Protein AF-A0AAV4VMF2-F1 (afdb_monomer)

Secondary structure (DSSP, 8-state):
-GGGSTTHHHHHHHHHTT--S---GGGGTGGGSS-HHHHHHHHHHHHHHHHHHHHHHHHHHHHHHHHHHTTSS-HHHHHHHHHHHHHHHHHHHHHHHHHHHHHHHHHHHHHHHHHTT-PPPTHHHHHHHHHHHHHHHHHHHHHHHHHHHHHS-HHHHHHHGGGGGG-S--HHHHHHHHHHHHHHHIIIIIHHHHHHHHHHHHHHHHHHHHHHHHHHHHHGGGS---HHHHHHHHHHHHHHHHHHHHHHHHHHHHHHHHHHHH-SS---SHHHHHHHHHTS-PSPP-EETTTEE--HHHHHHHHHHHHHHHHHHHHHTT-

Radius of gyration: 23.73 Å; Cα contacts (8 Å, |Δi|>4): 161; chains: 1; bounding box: 60×58×72 Å

Mean predicted aligned error: 11.54 Å

Nearest PDB structures (foldseek):
  6sxf-assembly1_A  TM=1.907E-01  e=1.529E+00  Magnetococcus marinus MC-1
  2z0o-assembly1_A-2  TM=1.957E-01  e=2.034E+00  Homo sapiens
  8c5v-assembly1_I  TM=1.869E-01  e=7.712E+00  Escherichia coli
  6h6e-assembly1_E  TM=1.868E-01  e=5.270E+00  Photorhabdus luminescens

Organism: NCBI:txid1538125

Sequence (319 aa):
MFAKSCYGPLWCFIKILGIDIFETRYEDEERSSNSVVKRFTNKMMRIFFPFMMHLIIIYGIISWSILYAKRVTTIEVLISVAVSNLFSLAIWHDVRRKRNLIKNAVLKCNNLALSLRVTGNNITKIINVCLILSSTIPFGLTVFGALAIKESSREYQMFYSFFSILENGGYAFVLIEGFIILMTYSALLILPALMTILCGTVYYKVSDLFKSICDYLENLNGISYKYSEIFKLLETYNLLYKISFQIRRFRSILQIIHNGLLRNEDSTFKTLQLIRTMMNMEFPRMTAGGVLDLEPVLILSVFGSVLTYGLLVINITQH

Foldseek 3Di:
DCCPPLCVVLQVLCLLLLQNLPPDCVVVVVVVPDDPVVVVNSVCSNPVNLVLLVVLLVLLLVLVVVCVVVVVDDPVVSVVLNVLSVVLSVLSVVCSVCSPVLSVLVVLLVVLCVVLVPDDDPVSVVLVVLLVCLLVVLLVVLVVVLVVLVVFDPSSVVSLCVLCVVVPVDPVSSVVSSVSSSSSCCSRRNRVSSVVSSLVVSVVSLVSSVVSLVVVVVVVVPDDDDPVVVVVSVVSVVVSVVSVVVSVVVLVVVLVVVVVVVDDDDDDDVVVVVVVVVVPDDDDQADRSPPGGPDPVVVVVVVVVVVVVVVVVVVVRVD

Solvent-accessible surface area (backbone atoms only — not comparable to full-atom values): 18088 Å² total; per-residue (Å²): 121,72,80,75,40,83,55,46,67,62,54,51,54,41,37,61,66,34,41,68,52,77,81,47,76,69,52,62,72,65,42,81,78,54,58,70,62,62,58,50,50,54,56,46,30,47,53,48,43,60,52,51,51,53,51,47,44,55,48,48,51,54,41,43,50,53,36,38,75,69,65,77,46,56,72,67,58,44,50,52,54,49,51,48,44,52,48,36,52,50,51,53,52,51,50,58,73,41,26,68,58,52,36,51,51,54,52,49,53,50,54,49,36,61,76,68,64,64,72,88,62,76,60,49,57,54,53,50,51,52,51,49,51,50,51,50,50,41,52,50,50,26,55,51,47,58,52,50,46,72,74,42,54,73,72,60,38,53,56,63,36,83,56,46,84,57,63,74,84,40,74,65,48,59,50,52,51,43,49,52,46,36,51,48,35,37,46,62,48,36,48,56,46,52,51,49,51,51,52,50,51,55,49,50,53,54,52,54,50,52,48,53,51,50,58,49,52,62,65,55,75,77,62,95,77,62,69,72,58,57,53,54,49,53,54,51,49,54,52,50,49,54,51,51,52,54,51,48,53,50,51,51,50,56,43,49,56,51,49,61,74,70,48,84,82,87,84,91,67,64,72,68,55,51,63,62,50,71,78,68,72,71,88,78,80,61,48,54,86,79,81,43,65,69,44,78,65,47,61,52,47,52,53,44,48,56,48,51,50,52,51,50,54,52,59,62,74,76,112

Structure (mmCIF, N/CA/C/O backbone):
data_AF-A0AAV4VMF2-F1
#
_entry.id   AF-A0AAV4VMF2-F1
#
loop_
_atom_site.group_PDB
_atom_site.id
_atom_site.type_symbol
_atom_site.label_atom_id
_atom_site.label_alt_id
_atom_site.label_comp_id
_atom_site.label_asym_id
_atom_site.label_entity_id
_atom_site.label_seq_id
_atom_site.pdbx_PDB_ins_code
_atom_site.Cartn_x
_atom_site.Cartn_y
_atom_site.Cartn_z
_atom_site.occupancy
_atom_site.B_iso_or_equiv
_atom_site.auth_seq_id
_atom_site.auth_comp_id
_atom_site.auth_asym_id
_atom_site.auth_atom_id
_atom_site.pdbx_PDB_model_num
ATOM 1 N N . MET A 1 1 ? -17.479 15.594 8.358 1.00 48.22 1 MET A N 1
ATOM 2 C CA . MET A 1 1 ? -16.882 15.272 9.684 1.00 48.22 1 MET A CA 1
ATOM 3 C C . MET A 1 1 ? -15.731 14.248 9.634 1.00 48.22 1 MET A C 1
ATOM 5 O O . MET A 1 1 ? -14.790 14.397 10.400 1.00 48.22 1 MET A O 1
ATOM 9 N N . PHE A 1 2 ? -15.718 13.272 8.711 1.00 50.31 2 PHE A N 1
ATOM 10 C CA . PHE A 1 2 ? -14.586 12.334 8.544 1.00 50.31 2 PHE A CA 1
ATOM 11 C C . PHE A 1 2 ? -13.281 12.971 8.030 1.00 50.31 2 PHE A C 1
ATOM 13 O O . PHE A 1 2 ? -12.213 12.447 8.310 1.00 50.31 2 PHE A O 1
ATOM 20 N N . ALA A 1 3 ? -13.335 14.115 7.340 1.00 46.09 3 ALA A N 1
ATOM 21 C CA . ALA A 1 3 ? -12.140 14.821 6.858 1.00 46.09 3 ALA A CA 1
ATOM 22 C C . ALA A 1 3 ? -11.242 15.379 7.986 1.00 46.09 3 ALA A C 1
ATOM 24 O O . ALA A 1 3 ? -10.070 15.643 7.748 1.00 46.09 3 ALA A O 1
ATOM 25 N N . LYS A 1 4 ? -11.757 15.498 9.222 1.00 57.09 4 LYS A N 1
ATOM 26 C CA . LYS A 1 4 ? -10.951 15.790 10.425 1.00 57.09 4 LYS A CA 1
ATOM 27 C C . LYS A 1 4 ? -10.432 14.524 11.127 1.00 57.09 4 LYS A C 1
ATOM 29 O O . LYS A 1 4 ? -9.846 14.615 12.200 1.00 57.09 4 LYS A O 1
ATOM 34 N N . SER A 1 5 ? -10.656 13.342 10.549 1.00 63.50 5 SER A N 1
ATOM 35 C CA . SER A 1 5 ? -10.079 12.088 11.033 1.00 63.50 5 SER A CA 1
ATOM 36 C C . SER A 1 5 ? -8.556 12.194 11.050 1.00 63.50 5 SER A C 1
ATOM 38 O O . SER A 1 5 ? -7.945 12.629 10.076 1.00 63.50 5 SER A O 1
ATOM 40 N N . CYS A 1 6 ? -7.951 11.712 12.134 1.00 72.25 6 CYS A N 1
ATOM 41 C CA . CYS A 1 6 ? -6.510 11.573 12.325 1.00 72.25 6 CYS A CA 1
ATOM 42 C C . CYS A 1 6 ? -5.758 10.928 11.138 1.00 72.25 6 CYS A C 1
ATOM 44 O O . CYS A 1 6 ? -4.557 11.124 11.003 1.00 72.25 6 CYS A O 1
ATOM 46 N N . TYR A 1 7 ? -6.449 10.201 10.253 1.00 85.69 7 TYR A N 1
ATOM 47 C CA . TYR A 1 7 ? -5.861 9.471 9.124 1.00 85.69 7 TYR A CA 1
ATOM 48 C C . TYR A 1 7 ? -6.084 10.136 7.758 1.00 85.69 7 TYR A C 1
ATOM 50 O O . TYR A 1 7 ? -6.038 9.459 6.734 1.00 85.69 7 TYR A O 1
ATOM 58 N N . GLY A 1 8 ? -6.334 11.450 7.715 1.00 88.38 8 GLY A N 1
ATOM 59 C CA . GLY A 1 8 ? -6.515 12.212 6.469 1.00 88.38 8 GLY A CA 1
ATOM 60 C C . GLY A 1 8 ? -5.495 11.886 5.359 1.00 88.38 8 GLY A C 1
ATOM 61 O O . GLY A 1 8 ? -5.920 11.593 4.238 1.00 88.38 8 GLY A O 1
ATOM 62 N N . PRO A 1 9 ? -4.178 11.841 5.653 1.00 91.00 9 PRO A N 1
ATOM 63 C CA . PRO A 1 9 ? -3.164 11.478 4.663 1.00 91.00 9 PRO A CA 1
ATOM 64 C C . PRO A 1 9 ? -3.347 10.065 4.095 1.00 91.00 9 PRO A C 1
ATOM 66 O O . PRO A 1 9 ? -3.323 9.902 2.878 1.00 91.00 9 PRO A O 1
ATOM 69 N N . LEU A 1 10 ? -3.610 9.060 4.942 1.00 91.88 10 LEU A N 1
ATOM 70 C CA . LEU A 1 10 ? -3.825 7.666 4.519 1.00 91.88 10 LEU A CA 1
ATOM 71 C C . LEU A 1 10 ? -4.929 7.576 3.462 1.00 91.88 10 LEU A C 1
ATOM 73 O O . LEU A 1 10 ? -4.764 6.944 2.420 1.00 91.88 10 LEU A O 1
ATOM 77 N N . TRP A 1 11 ? -6.055 8.243 3.719 1.00 91.19 11 TRP A N 1
ATOM 78 C CA . TRP A 1 11 ? -7.194 8.240 2.805 1.00 91.19 11 TRP A CA 1
ATOM 79 C C . TRP A 1 11 ? -6.898 8.974 1.501 1.00 91.19 11 TRP A C 1
ATOM 81 O O . TRP A 1 11 ? -7.364 8.539 0.449 1.00 91.19 11 TRP A O 1
ATOM 91 N N . CYS A 1 12 ? -6.098 10.041 1.555 1.00 91.12 12 CYS A N 1
ATOM 92 C CA . CYS A 1 12 ? -5.624 10.734 0.362 1.00 91.12 12 CYS A CA 1
ATOM 93 C C . CYS A 1 12 ? -4.793 9.794 -0.526 1.00 91.12 12 CYS A C 1
ATOM 95 O O . CYS A 1 12 ? -5.089 9.652 -1.710 1.00 91.12 12 CYS A O 1
ATOM 97 N N . PHE A 1 13 ? -3.834 9.065 0.055 1.00 91.75 13 PHE A N 1
ATOM 98 C CA . PHE A 1 13 ? -3.011 8.097 -0.676 1.00 91.75 13 PHE A CA 1
ATOM 99 C C . PHE A 1 13 ? -3.834 6.962 -1.291 1.00 91.75 13 PHE A C 1
ATOM 101 O O . PHE A 1 13 ? -3.691 6.659 -2.473 1.00 91.75 13 PHE A O 1
ATOM 108 N N . ILE A 1 14 ? -4.754 6.367 -0.529 1.00 91.12 14 ILE A N 1
ATOM 109 C CA . ILE A 1 14 ? -5.611 5.288 -1.042 1.00 91.12 14 ILE A CA 1
ATOM 110 C C . ILE A 1 14 ? -6.518 5.801 -2.182 1.00 91.12 14 ILE A C 1
ATOM 112 O O . ILE A 1 14 ? -6.745 5.094 -3.167 1.00 91.12 14 ILE A O 1
ATOM 116 N N . LYS A 1 15 ? -6.966 7.061 -2.109 1.00 91.19 15 LYS A N 1
ATOM 117 C CA . LYS A 1 15 ? -7.723 7.721 -3.181 1.00 91.19 15 LYS A CA 1
ATOM 118 C C . LYS A 1 15 ? -6.873 7.966 -4.433 1.00 91.19 15 LYS A C 1
ATOM 120 O O . LYS A 1 15 ? -7.370 7.738 -5.535 1.00 91.19 15 LYS A O 1
ATOM 125 N N . ILE A 1 16 ? -5.604 8.357 -4.280 1.00 89.62 16 ILE A N 1
ATOM 126 C CA . ILE A 1 16 ? -4.638 8.495 -5.388 1.00 89.62 16 ILE A CA 1
ATOM 127 C C . ILE A 1 16 ? -4.437 7.152 -6.107 1.00 89.62 16 ILE A C 1
ATOM 129 O O . ILE A 1 16 ? -4.408 7.123 -7.332 1.00 89.62 16 ILE A O 1
ATOM 133 N N . LEU A 1 17 ? -4.433 6.027 -5.382 1.00 89.19 17 LEU A N 1
ATOM 134 C CA . LEU A 1 17 ? -4.403 4.674 -5.967 1.00 89.19 17 LEU A CA 1
ATOM 135 C C . LEU A 1 17 ? -5.705 4.267 -6.699 1.00 89.19 17 LEU A C 1
ATOM 137 O O . LEU A 1 17 ? -5.880 3.111 -7.100 1.00 89.19 17 LEU A O 1
ATOM 141 N N . GLY A 1 18 ? -6.667 5.183 -6.839 1.00 89.50 18 GLY A N 1
ATOM 142 C CA . GLY A 1 18 ? -7.956 4.929 -7.476 1.00 89.50 18 GLY A CA 1
ATOM 143 C C . GLY A 1 18 ? -8.934 4.127 -6.610 1.00 89.50 18 GLY A C 1
ATOM 144 O O . GLY A 1 18 ? -9.936 3.621 -7.127 1.00 89.50 18 GLY A O 1
ATOM 145 N N . ILE A 1 19 ? -8.666 3.997 -5.306 1.00 89.38 19 ILE A N 1
ATOM 146 C CA . ILE A 1 19 ? -9.516 3.285 -4.350 1.00 89.38 19 ILE A CA 1
ATOM 147 C C . ILE A 1 19 ? -10.228 4.321 -3.477 1.00 89.38 19 ILE A C 1
ATOM 149 O O . ILE A 1 19 ? -9.797 4.667 -2.384 1.00 89.38 19 ILE A O 1
ATOM 153 N N . ASP A 1 20 ? -11.363 4.835 -3.941 1.00 90.31 20 ASP A N 1
ATOM 154 C CA . ASP A 1 20 ? -12.167 5.723 -3.099 1.00 90.31 20 ASP A CA 1
ATOM 155 C C . ASP A 1 20 ? -13.034 4.897 -2.130 1.00 90.31 20 ASP A C 1
ATOM 157 O O . ASP A 1 20 ? -14.069 4.337 -2.505 1.00 90.31 20 ASP A O 1
ATOM 161 N N . ILE A 1 21 ? -12.569 4.755 -0.884 1.00 87.00 21 ILE A N 1
ATOM 162 C CA . ILE A 1 21 ? -13.291 4.051 0.192 1.00 87.00 21 ILE A CA 1
ATOM 163 C C . ILE A 1 21 ? -14.450 4.912 0.708 1.00 87.00 21 ILE A C 1
ATOM 165 O O . ILE A 1 21 ? -15.508 4.389 1.065 1.00 87.00 21 ILE A O 1
ATOM 169 N N . PHE A 1 22 ? -14.274 6.233 0.730 1.00 84.75 22 PHE A N 1
ATOM 170 C CA . PHE A 1 22 ? -15.218 7.173 1.329 1.00 84.75 22 PHE A CA 1
ATOM 171 C C . PHE A 1 22 ? -16.042 7.945 0.310 1.00 84.75 22 PHE A C 1
ATOM 173 O O . PHE A 1 22 ? -16.649 8.933 0.694 1.00 84.75 22 PHE A O 1
ATOM 180 N N . GLU A 1 23 ? -16.163 7.448 -0.924 1.00 79.69 23 GLU A N 1
ATOM 181 C CA . GLU A 1 23 ? -17.121 7.931 -1.924 1.00 79.69 23 GLU A CA 1
ATOM 182 C C . GLU A 1 23 ? -18.532 7.862 -1.297 1.00 79.69 23 GLU A C 1
ATOM 184 O O . GLU A 1 23 ? -19.181 6.812 -1.241 1.00 79.69 23 GLU A O 1
ATOM 189 N N . THR A 1 24 ? -18.962 8.938 -0.642 1.00 65.44 24 THR A N 1
ATOM 190 C CA . THR A 1 24 ? -20.263 9.076 0.008 1.00 65.44 24 THR A CA 1
ATOM 191 C C . THR A 1 24 ? -21.098 10.031 -0.819 1.00 65.44 24 THR A C 1
ATOM 193 O O . THR A 1 24 ? -20.601 11.039 -1.311 1.00 65.44 24 THR A O 1
ATOM 196 N N . ARG A 1 25 ? -22.401 9.741 -0.903 1.00 58.56 25 ARG A N 1
ATOM 197 C CA . ARG A 1 25 ? -23.402 10.681 -1.427 1.00 58.56 25 ARG A CA 1
ATOM 198 C C . ARG A 1 25 ? -23.408 12.016 -0.671 1.00 58.56 25 ARG A C 1
ATOM 200 O O . ARG A 1 25 ? -23.866 13.001 -1.206 1.00 58.56 25 ARG A O 1
ATOM 207 N N . TYR A 1 26 ? -22.862 12.079 0.545 1.00 54.25 26 TYR A N 1
ATOM 208 C CA . TYR A 1 26 ? -22.721 13.339 1.281 1.00 54.25 26 TYR A CA 1
ATOM 209 C C . TYR A 1 26 ? -21.693 14.300 0.677 1.00 54.25 26 TYR A C 1
ATOM 211 O O . TYR A 1 26 ? -21.815 15.504 0.874 1.00 54.25 26 TYR A O 1
ATOM 219 N N . GLU A 1 27 ? -20.723 13.810 -0.106 1.00 56.06 27 GLU A N 1
ATOM 220 C CA . GLU A 1 27 ? -19.937 14.729 -0.928 1.00 56.06 27 GLU A CA 1
ATOM 221 C C . GLU A 1 27 ? -20.817 15.419 -1.978 1.00 56.06 27 GLU A C 1
ATOM 223 O O . GLU A 1 27 ? -20.405 16.471 -2.427 1.00 56.06 27 GLU A O 1
ATOM 228 N N . ASP A 1 28 ? -21.997 14.899 -2.362 1.00 58.81 28 ASP A N 1
ATOM 229 C CA . ASP A 1 28 ? -22.897 15.551 -3.333 1.00 58.81 28 ASP A CA 1
ATOM 230 C C . ASP A 1 28 ? -23.471 16.891 -2.856 1.00 58.81 28 ASP A C 1
ATOM 232 O O . ASP A 1 28 ? -23.670 17.784 -3.677 1.00 58.81 28 ASP A O 1
ATOM 236 N N . GLU A 1 29 ? -23.623 17.090 -1.548 1.00 63.81 29 GLU A N 1
ATOM 237 C CA . GLU A 1 29 ? -24.091 18.367 -0.989 1.00 63.81 29 GLU A CA 1
ATOM 238 C C . GLU A 1 29 ? -22.940 19.370 -0.807 1.00 63.81 29 GLU A C 1
ATOM 240 O O . GLU A 1 29 ? -23.078 20.545 -1.138 1.00 63.81 29 GLU A O 1
ATOM 245 N N . GLU A 1 30 ? -21.751 18.905 -0.405 1.00 59.50 30 GLU A N 1
ATOM 246 C CA . GLU A 1 30 ? -20.517 19.718 -0.361 1.00 59.50 30 GLU A CA 1
ATOM 247 C C . GLU A 1 30 ? -19.858 19.863 -1.766 1.00 59.50 30 GLU A C 1
ATOM 249 O O . GLU A 1 30 ? -18.831 20.526 -1.943 1.00 59.50 30 GLU A O 1
ATOM 254 N N . ARG A 1 31 ? -20.444 19.236 -2.803 1.00 51.94 31 ARG A N 1
ATOM 255 C CA . ARG A 1 31 ? -20.000 19.240 -4.217 1.00 51.94 31 ARG A CA 1
ATOM 256 C C . ARG A 1 31 ? -20.463 20.458 -5.000 1.00 51.94 31 ARG A C 1
ATOM 258 O O . ARG A 1 31 ? -19.960 20.630 -6.110 1.00 51.94 31 ARG A O 1
ATOM 265 N N . SER A 1 32 ? -21.351 21.300 -4.467 1.00 58.91 32 SER A N 1
ATOM 266 C CA . SER A 1 32 ? -21.743 22.526 -5.176 1.00 58.91 32 SER A CA 1
ATOM 267 C C . SER A 1 32 ? -20.585 23.531 -5.281 1.00 58.91 32 SER A C 1
ATOM 269 O O . SER A 1 32 ? -20.536 24.280 -6.252 1.00 58.91 32 SER A O 1
ATOM 271 N N . SER A 1 33 ? -19.603 23.490 -4.364 1.00 66.88 33 SER A N 1
ATOM 272 C CA . SER A 1 33 ? -18.441 24.397 -4.385 1.00 66.88 33 SER A CA 1
ATOM 273 C C . SER A 1 33 ? -17.121 23.754 -4.834 1.00 66.88 33 SER A C 1
ATOM 275 O O . SER A 1 33 ? -16.163 24.463 -5.141 1.00 66.88 33 SER A O 1
ATOM 277 N N . ASN A 1 34 ? -17.033 22.420 -4.914 1.00 67.62 34 ASN A N 1
ATOM 278 C CA . ASN A 1 34 ? -15.808 21.763 -5.372 1.00 67.62 34 ASN A CA 1
ATOM 279 C C . ASN A 1 34 ? -15.658 21.867 -6.902 1.00 67.62 34 ASN A C 1
ATOM 281 O O . ASN A 1 34 ? -16.549 21.481 -7.667 1.00 67.62 34 ASN A O 1
ATOM 285 N N . SER A 1 35 ? -14.486 22.330 -7.347 1.00 82.69 35 SER A N 1
ATOM 286 C CA . SER A 1 35 ? -14.178 22.565 -8.759 1.00 82.69 35 SER A CA 1
ATOM 287 C C . SER A 1 35 ? -14.366 21.304 -9.613 1.00 82.69 35 SER A C 1
ATOM 289 O O . SER A 1 35 ? -14.021 20.184 -9.220 1.00 82.69 35 SER A O 1
ATOM 291 N N . VAL A 1 36 ? -14.903 21.489 -10.824 1.00 87.19 36 VAL A N 1
ATOM 292 C CA . VAL A 1 36 ? -15.051 20.450 -11.864 1.00 87.19 36 VAL A CA 1
ATOM 293 C C . VAL A 1 36 ? -13.751 19.650 -12.051 1.00 87.19 36 VAL A C 1
ATOM 295 O O . VAL A 1 36 ? -13.790 18.435 -12.249 1.00 87.19 36 VAL A O 1
ATOM 298 N N . VAL A 1 37 ? -12.604 20.312 -11.868 1.00 85.75 37 VAL A N 1
ATOM 299 C CA . VAL A 1 37 ? -11.257 19.731 -11.927 1.00 85.75 37 VAL A CA 1
ATOM 300 C C . VAL A 1 37 ? -11.088 18.564 -10.952 1.00 85.75 37 VAL A C 1
ATOM 302 O O . VAL A 1 37 ? -10.703 17.482 -11.375 1.00 85.75 37 VAL A O 1
ATOM 305 N N . LYS A 1 38 ? -11.448 18.706 -9.668 1.00 86.12 38 LYS A N 1
ATOM 306 C CA . LYS A 1 38 ? -11.272 17.629 -8.671 1.00 86.12 38 LYS A CA 1
ATOM 307 C C . LYS A 1 38 ? -12.086 16.378 -9.021 1.00 86.12 38 LYS A C 1
ATOM 309 O O . LYS A 1 38 ? -11.627 15.254 -8.813 1.00 86.12 38 LYS A O 1
ATOM 314 N N . ARG A 1 39 ? -13.293 16.564 -9.574 1.00 84.50 39 ARG A N 1
ATOM 315 C CA . ARG A 1 39 ? -14.143 15.461 -10.060 1.00 84.50 39 ARG A CA 1
ATOM 316 C C . ARG A 1 39 ? -13.500 14.753 -11.245 1.00 84.50 39 ARG A C 1
ATOM 318 O O . ARG A 1 39 ? -13.445 13.523 -11.257 1.00 84.50 39 ARG A O 1
ATOM 325 N N . PHE A 1 40 ? -12.988 15.526 -12.198 1.00 89.00 40 PHE A N 1
ATOM 326 C CA . PHE A 1 40 ? -12.274 14.989 -13.346 1.00 89.00 40 PHE A CA 1
ATOM 327 C C . PHE A 1 40 ? -11.028 14.207 -12.912 1.00 89.00 40 PHE A C 1
ATOM 329 O O . PHE A 1 40 ? -10.912 13.035 -13.261 1.00 89.00 40 PHE A O 1
ATOM 336 N N . THR A 1 41 ? -10.171 14.776 -12.059 1.00 87.81 41 THR A N 1
ATOM 337 C CA . THR A 1 41 ? -8.949 14.118 -11.569 1.00 87.81 41 THR A CA 1
ATOM 338 C C . THR A 1 41 ? -9.251 12.801 -10.858 1.00 87.81 41 THR A C 1
ATOM 340 O O . THR A 1 41 ? -8.634 11.788 -11.168 1.00 87.81 41 THR A O 1
ATOM 343 N N . ASN A 1 42 ? -10.243 12.755 -9.962 1.00 87.00 42 ASN A N 1
ATOM 344 C CA . ASN A 1 42 ? -10.600 11.509 -9.270 1.00 87.00 42 ASN A CA 1
ATOM 345 C C . ASN A 1 42 ? -11.101 10.428 -10.240 1.00 87.00 42 ASN A C 1
ATOM 347 O O . ASN A 1 42 ? -10.746 9.254 -10.108 1.00 87.00 42 ASN A O 1
ATOM 351 N N . LYS A 1 43 ? -11.921 10.815 -11.226 1.00 90.62 43 LYS A N 1
ATOM 352 C CA . LYS A 1 43 ? -12.423 9.891 -12.250 1.00 90.62 43 LYS A CA 1
ATOM 353 C C . LYS A 1 43 ? -11.283 9.373 -13.125 1.00 90.62 43 LYS A C 1
ATOM 355 O O . LYS A 1 43 ? -11.230 8.173 -13.388 1.00 90.62 43 LYS A O 1
ATOM 360 N N . MET A 1 44 ? -10.361 10.256 -13.504 1.00 90.50 44 MET A N 1
ATOM 361 C CA . MET A 1 44 ? -9.162 9.908 -14.259 1.00 90.50 44 MET A CA 1
ATOM 362 C C . MET A 1 44 ? -8.280 8.939 -13.476 1.00 90.50 44 MET A C 1
ATOM 364 O O . MET A 1 44 ? -8.000 7.862 -13.985 1.00 90.50 44 MET A O 1
ATOM 368 N N . MET A 1 45 ? -7.934 9.226 -12.217 1.00 89.00 45 MET A N 1
ATOM 369 C CA . MET A 1 45 ? -7.078 8.345 -11.403 1.00 89.00 45 MET A CA 1
ATOM 370 C C . MET A 1 45 ? -7.670 6.942 -11.219 1.00 89.00 45 MET A C 1
ATOM 372 O O . MET A 1 45 ? -6.949 5.947 -11.271 1.00 89.00 45 MET A O 1
ATOM 376 N N . ARG A 1 46 ? -8.998 6.830 -11.083 1.00 89.75 46 ARG A N 1
ATOM 377 C CA . ARG A 1 46 ? -9.704 5.544 -10.937 1.00 89.75 46 ARG A CA 1
ATOM 378 C C . ARG A 1 46 ? -9.590 4.622 -12.159 1.00 89.75 46 ARG A C 1
ATOM 380 O O . ARG A 1 46 ? -9.738 3.404 -12.002 1.00 89.75 46 ARG A O 1
ATOM 387 N N . ILE A 1 47 ? -9.394 5.195 -13.347 1.00 92.75 47 ILE A N 1
ATOM 388 C CA . ILE A 1 47 ? -9.242 4.481 -14.625 1.00 92.75 47 ILE A CA 1
ATOM 389 C C . ILE A 1 47 ? -7.757 4.332 -14.966 1.00 92.75 47 ILE A C 1
ATOM 391 O O . ILE A 1 47 ? -7.307 3.250 -15.328 1.00 92.75 47 ILE A O 1
ATOM 395 N N . PHE A 1 48 ? -6.997 5.409 -14.797 1.00 90.81 48 PHE A N 1
ATOM 396 C CA . PHE A 1 48 ? -5.600 5.505 -15.180 1.00 90.81 48 PHE A CA 1
ATOM 397 C C . PHE A 1 48 ? -4.701 4.599 -14.339 1.00 90.81 48 PHE A C 1
ATOM 399 O O . PHE A 1 48 ? -3.914 3.848 -14.901 1.00 90.81 48 PHE A O 1
ATOM 406 N N . PHE A 1 49 ? -4.852 4.592 -13.010 1.00 90.25 49 PHE A N 1
ATOM 407 C CA . PHE A 1 49 ? -3.998 3.777 -12.143 1.00 90.25 49 PHE A CA 1
ATOM 408 C C . PHE A 1 49 ? -4.030 2.273 -12.485 1.00 90.25 49 PHE A C 1
ATOM 410 O O . PHE A 1 49 ? -2.965 1.706 -12.725 1.00 90.25 49 PHE A O 1
ATOM 417 N N . PRO A 1 50 ? -5.196 1.595 -12.583 1.00 91.88 50 PRO A N 1
ATOM 418 C CA . PRO A 1 50 ? -5.206 0.183 -12.961 1.00 91.88 50 PRO A CA 1
ATOM 419 C C . PRO A 1 50 ? -4.727 -0.060 -14.384 1.00 91.88 50 PRO A C 1
ATOM 421 O O . PRO A 1 50 ? -4.072 -1.068 -14.623 1.00 91.88 50 PRO A O 1
ATOM 424 N N . PHE A 1 51 ? -5.030 0.838 -15.321 1.00 93.88 51 PHE A N 1
ATOM 425 C CA . PHE A 1 51 ? -4.512 0.732 -16.680 1.00 93.88 51 PHE A CA 1
ATOM 426 C C . PHE A 1 51 ? -2.976 0.735 -16.683 1.00 93.88 51 PHE A C 1
ATOM 428 O O . PHE A 1 51 ? -2.363 -0.166 -17.249 1.00 93.88 51 PHE A O 1
ATOM 435 N N . MET A 1 52 ? -2.364 1.668 -15.949 1.00 92.25 52 MET A N 1
ATOM 436 C CA . MET A 1 52 ? -0.914 1.740 -15.791 1.00 92.25 52 MET A CA 1
ATOM 437 C C . MET A 1 52 ? -0.337 0.501 -15.112 1.00 92.25 52 MET A C 1
ATOM 439 O O . MET A 1 52 ? 0.674 -0.007 -15.577 1.00 92.25 52 MET A O 1
ATOM 443 N N . MET A 1 53 ? -0.990 -0.031 -14.071 1.00 92.19 53 MET A N 1
ATOM 444 C CA . MET A 1 53 ? -0.565 -1.288 -13.441 1.00 92.19 53 MET A CA 1
ATOM 445 C C . MET A 1 53 ? -0.453 -2.411 -14.478 1.00 92.19 53 MET A C 1
ATOM 447 O O . MET A 1 53 ? 0.595 -3.037 -14.564 1.00 92.19 53 MET A O 1
ATOM 451 N N . HIS A 1 54 ? -1.485 -2.629 -15.304 1.00 94.25 54 HIS A N 1
ATOM 452 C CA . HIS A 1 54 ? -1.469 -3.678 -16.334 1.00 94.25 54 HIS A CA 1
ATOM 453 C C . HIS A 1 54 ? -0.389 -3.432 -17.391 1.00 94.25 54 HIS A C 1
ATOM 455 O O . HIS A 1 54 ? 0.325 -4.366 -17.754 1.00 94.25 54 HIS A O 1
ATOM 461 N N . LEU A 1 55 ? -0.244 -2.186 -17.854 1.00 91.62 55 LEU A N 1
ATOM 462 C CA . LEU A 1 55 ? 0.813 -1.823 -18.797 1.00 91.62 55 LEU A CA 1
ATOM 463 C C . LEU A 1 55 ? 2.205 -2.120 -18.234 1.00 91.62 55 LEU A C 1
ATOM 465 O O . LEU A 1 55 ? 3.036 -2.656 -18.956 1.00 91.62 55 LEU A O 1
ATOM 469 N N . ILE A 1 56 ? 2.444 -1.833 -16.953 1.00 90.31 56 ILE A N 1
ATOM 470 C CA . ILE A 1 56 ? 3.724 -2.100 -16.282 1.00 90.31 56 ILE A CA 1
ATOM 471 C C . ILE A 1 56 ? 3.988 -3.597 -16.163 1.00 90.31 56 ILE A C 1
ATOM 473 O O . ILE A 1 56 ? 5.129 -4.010 -16.337 1.00 90.31 56 ILE A O 1
ATOM 477 N N . ILE A 1 57 ? 2.964 -4.425 -15.922 1.00 91.50 57 ILE A N 1
ATOM 478 C CA . ILE A 1 57 ? 3.139 -5.887 -15.919 1.00 91.50 57 ILE A CA 1
ATOM 479 C C . ILE A 1 57 ? 3.570 -6.368 -17.304 1.00 91.50 57 ILE A C 1
ATOM 481 O O . ILE A 1 57 ? 4.545 -7.105 -17.420 1.00 91.50 57 ILE A O 1
ATOM 485 N N . ILE A 1 58 ? 2.855 -5.944 -18.352 1.00 92.50 58 ILE A N 1
ATOM 486 C CA . ILE A 1 58 ? 3.147 -6.346 -19.734 1.00 92.50 58 ILE A CA 1
ATOM 487 C C . ILE A 1 58 ? 4.551 -5.878 -20.124 1.00 92.50 58 ILE A C 1
ATOM 489 O O . ILE A 1 58 ? 5.352 -6.678 -20.604 1.00 92.50 58 ILE A O 1
ATOM 493 N N . TYR A 1 59 ? 4.864 -4.609 -19.855 1.00 89.62 59 TYR A N 1
ATOM 494 C CA . TYR A 1 59 ? 6.182 -4.027 -20.078 1.00 89.62 59 TYR A CA 1
ATOM 495 C C . TYR A 1 59 ? 7.266 -4.801 -19.325 1.00 89.62 59 TYR A C 1
ATOM 497 O O . TYR A 1 59 ? 8.238 -5.234 -19.930 1.00 89.62 59 TYR A O 1
ATOM 505 N N . GLY A 1 60 ? 7.069 -5.055 -18.030 1.00 87.25 60 GLY A N 1
ATOM 506 C CA . GLY A 1 60 ? 8.001 -5.814 -17.207 1.00 87.25 60 GLY A CA 1
ATOM 507 C C . GLY A 1 60 ? 8.267 -7.205 -17.778 1.00 87.25 60 GLY A C 1
ATOM 508 O O . GLY A 1 60 ? 9.420 -7.570 -17.972 1.00 87.25 60 GLY A O 1
ATOM 509 N N . ILE A 1 61 ? 7.225 -7.967 -18.117 1.00 90.81 61 ILE A N 1
ATOM 510 C CA . ILE A 1 61 ? 7.383 -9.315 -18.683 1.00 90.81 61 ILE A CA 1
ATOM 511 C C . ILE A 1 61 ? 8.162 -9.268 -20.001 1.00 90.81 61 ILE A C 1
ATOM 513 O O . ILE A 1 61 ? 9.100 -10.045 -20.171 1.00 90.81 61 ILE A O 1
ATOM 517 N N . ILE A 1 62 ? 7.811 -8.361 -20.918 1.00 91.19 62 ILE A N 1
ATOM 518 C CA . ILE A 1 62 ? 8.484 -8.239 -22.219 1.00 91.19 62 ILE A CA 1
ATOM 519 C C . ILE A 1 62 ? 9.953 -7.855 -22.022 1.00 91.19 62 ILE A C 1
ATOM 521 O O . ILE A 1 62 ? 10.842 -8.554 -22.512 1.00 91.19 62 ILE A O 1
ATOM 525 N N . SER A 1 63 ? 10.222 -6.788 -21.271 1.00 86.69 63 SER A N 1
ATOM 526 C CA . SER A 1 63 ? 11.573 -6.257 -21.104 1.00 86.69 63 SER A CA 1
ATOM 527 C C . SER A 1 63 ? 12.489 -7.243 -20.371 1.00 86.69 63 SER A C 1
ATOM 529 O O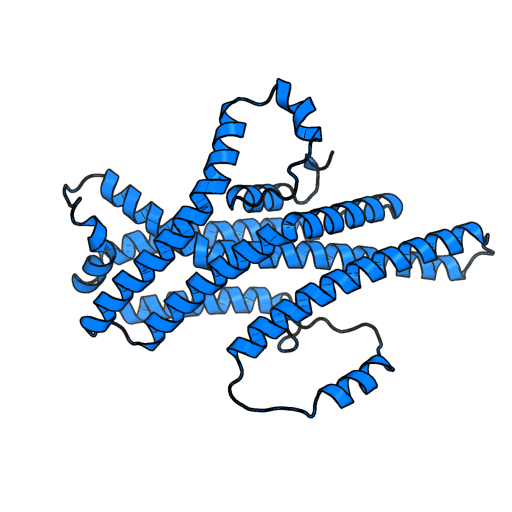 . SER A 1 63 ? 13.623 -7.466 -20.797 1.00 86.69 63 SER A O 1
ATOM 531 N N . TRP A 1 64 ? 11.999 -7.922 -19.327 1.00 87.19 64 TRP A N 1
ATOM 532 C CA . TRP A 1 64 ? 12.788 -8.939 -18.624 1.00 87.19 64 TRP A CA 1
ATOM 533 C C . TRP A 1 64 ? 12.976 -10.221 -19.448 1.00 87.19 64 TRP A C 1
ATOM 535 O O . TRP A 1 64 ? 14.026 -10.853 -19.341 1.00 87.19 64 TRP A O 1
ATOM 545 N N . SER A 1 65 ? 12.024 -10.582 -20.317 1.00 90.44 65 SER A N 1
ATOM 546 C CA . SER A 1 65 ? 12.186 -11.714 -21.245 1.00 90.44 65 SER A CA 1
ATOM 547 C C . SER A 1 65 ? 13.280 -11.446 -22.281 1.00 90.44 65 SER A C 1
ATOM 549 O O . SER A 1 65 ? 14.054 -12.344 -22.606 1.00 90.44 65 SER A O 1
ATOM 551 N N . ILE A 1 66 ? 13.393 -10.204 -22.767 1.00 89.25 66 ILE A N 1
ATOM 552 C CA . ILE A 1 66 ? 14.472 -9.792 -23.679 1.00 89.25 66 ILE A CA 1
ATOM 553 C C . ILE A 1 66 ? 15.835 -9.880 -22.979 1.00 89.25 66 ILE A C 1
ATOM 555 O O . ILE A 1 66 ? 16.787 -10.400 -23.562 1.00 89.25 66 ILE A O 1
ATOM 559 N N . LEU A 1 67 ? 15.940 -9.413 -21.729 1.00 86.06 67 LEU A N 1
ATOM 560 C CA . LEU A 1 67 ? 17.181 -9.524 -20.953 1.00 86.06 67 LEU A CA 1
ATOM 561 C C . LEU A 1 67 ? 17.583 -10.979 -20.695 1.00 86.06 67 LEU A C 1
ATOM 563 O O . LEU A 1 67 ? 18.758 -11.327 -20.828 1.00 86.06 67 LEU A O 1
ATOM 567 N N . TYR A 1 68 ? 16.605 -11.833 -20.392 1.00 89.88 68 TYR A N 1
ATOM 568 C CA . TYR A 1 68 ? 16.827 -13.265 -20.230 1.00 89.88 68 TYR A CA 1
ATOM 569 C C . TYR A 1 68 ? 17.326 -13.906 -21.534 1.00 89.88 68 TYR A C 1
ATOM 571 O O . TYR A 1 68 ? 18.320 -14.630 -21.527 1.00 89.88 68 TYR A O 1
ATOM 579 N N . ALA A 1 69 ? 16.713 -13.574 -22.678 1.00 92.25 69 ALA A N 1
ATOM 580 C CA . ALA A 1 69 ? 17.148 -14.059 -23.990 1.00 92.25 69 ALA A CA 1
ATOM 581 C C . ALA A 1 69 ? 18.589 -13.632 -24.331 1.00 92.25 69 ALA A C 1
ATOM 583 O O . ALA A 1 69 ? 19.330 -14.388 -24.959 1.00 92.25 69 ALA A O 1
ATOM 584 N N . LYS A 1 70 ? 19.010 -12.448 -23.866 1.00 90.56 70 LYS A N 1
ATOM 585 C CA . LYS A 1 70 ? 20.388 -11.945 -23.985 1.00 90.56 70 LYS A CA 1
ATOM 586 C C . LYS A 1 70 ? 21.351 -12.489 -22.922 1.00 90.56 70 LYS A C 1
ATOM 588 O O . LYS A 1 70 ? 22.518 -12.114 -22.937 1.00 90.56 70 LYS A O 1
ATOM 593 N N . ARG A 1 71 ? 20.893 -13.369 -22.022 1.00 92.69 71 ARG A N 1
ATOM 594 C CA . ARG A 1 71 ? 21.668 -13.934 -20.900 1.00 92.69 71 ARG A CA 1
ATOM 595 C C . ARG A 1 71 ? 22.221 -12.886 -19.922 1.00 92.69 71 ARG A C 1
ATOM 597 O O . ARG A 1 71 ? 23.205 -13.151 -19.243 1.00 92.69 71 ARG A O 1
ATOM 604 N N . VAL A 1 72 ? 21.584 -11.715 -19.836 1.00 87.12 72 VAL A N 1
ATOM 605 C CA . VAL A 1 72 ? 21.949 -10.655 -18.874 1.00 87.12 72 VAL A CA 1
ATOM 606 C C . VAL A 1 72 ? 21.348 -10.941 -17.496 1.00 87.12 72 VAL A C 1
ATOM 608 O O . VAL A 1 72 ? 21.873 -10.508 -16.476 1.00 87.12 72 VAL A O 1
ATOM 611 N N . THR A 1 73 ? 20.237 -11.681 -17.452 1.00 87.38 73 THR A N 1
ATOM 612 C CA . THR A 1 73 ? 19.480 -11.955 -16.226 1.00 87.38 73 THR A CA 1
ATOM 613 C C . THR A 1 73 ? 19.170 -13.441 -16.090 1.00 87.38 73 THR A C 1
ATOM 615 O O . THR A 1 73 ? 19.168 -14.192 -17.068 1.00 87.38 73 THR A O 1
ATOM 618 N N . THR A 1 74 ? 18.898 -13.880 -14.861 1.00 91.50 74 THR A N 1
ATOM 619 C CA . THR A 1 74 ? 18.477 -15.255 -14.578 1.00 91.50 74 THR A CA 1
ATOM 620 C C . THR A 1 74 ? 16.956 -15.397 -14.670 1.00 91.50 74 THR A C 1
ATOM 622 O O . THR A 1 74 ? 16.200 -14.437 -14.498 1.00 91.50 74 THR A O 1
ATOM 625 N N . ILE A 1 75 ? 16.493 -16.628 -14.910 1.00 91.31 75 ILE A N 1
ATOM 626 C CA . ILE A 1 75 ? 15.059 -16.959 -14.946 1.00 91.31 75 ILE A CA 1
ATOM 627 C C . ILE A 1 75 ? 14.362 -16.643 -13.612 1.00 91.31 75 ILE A C 1
ATOM 629 O O . ILE A 1 75 ? 13.201 -16.241 -13.593 1.00 91.31 75 ILE A O 1
ATOM 633 N N . GLU A 1 76 ? 15.088 -16.764 -12.499 1.00 88.31 76 GLU A N 1
ATOM 634 C CA . GLU A 1 76 ? 14.593 -16.485 -11.149 1.00 88.31 76 GLU A CA 1
ATOM 635 C C . GLU A 1 76 ? 14.186 -15.018 -10.987 1.00 88.31 76 GLU A C 1
ATOM 637 O O . GLU A 1 76 ? 13.123 -14.729 -10.436 1.00 88.31 76 GLU A O 1
ATOM 642 N N . VAL A 1 77 ? 14.983 -14.089 -11.527 1.00 82.62 77 VAL A N 1
ATOM 643 C CA . VAL A 1 77 ? 14.670 -12.655 -11.479 1.00 82.62 77 VAL A CA 1
ATOM 644 C C . VAL A 1 77 ? 13.430 -12.348 -12.319 1.00 82.62 77 VAL A C 1
ATOM 646 O O . VAL A 1 77 ? 12.540 -11.640 -11.848 1.00 82.62 77 VAL A O 1
ATOM 649 N N . LEU A 1 78 ? 13.312 -12.933 -13.517 1.00 86.44 78 LEU A N 1
ATOM 650 C CA . LEU A 1 78 ? 12.122 -12.782 -14.363 1.00 86.44 78 LEU A CA 1
ATOM 651 C C . LEU A 1 78 ? 10.852 -13.268 -13.642 1.00 86.44 78 LEU A C 1
ATOM 653 O O . LEU A 1 78 ? 9.849 -12.550 -13.610 1.00 86.44 78 LEU A O 1
ATOM 657 N N . ILE A 1 79 ? 10.900 -14.459 -13.033 1.00 84.88 79 ILE A N 1
ATOM 658 C CA . ILE A 1 79 ? 9.775 -15.017 -12.269 1.00 84.88 79 ILE A CA 1
ATOM 659 C C . ILE A 1 79 ? 9.440 -14.112 -11.079 1.00 84.88 79 ILE A C 1
ATOM 661 O O . ILE A 1 79 ? 8.272 -13.784 -10.878 1.00 84.88 79 ILE A O 1
ATOM 665 N N . SER A 1 80 ? 10.444 -13.658 -10.324 1.00 84.69 80 SER A N 1
ATOM 666 C CA . SER A 1 80 ? 10.254 -12.777 -9.166 1.00 84.69 80 SER A CA 1
ATOM 667 C C . SER A 1 80 ? 9.557 -11.467 -9.545 1.00 84.69 80 SER A C 1
ATOM 669 O O . SER A 1 80 ? 8.577 -11.068 -8.906 1.00 84.69 80 SER A O 1
ATOM 671 N N . VAL A 1 81 ? 9.989 -10.828 -10.636 1.00 81.19 81 VAL A N 1
ATOM 672 C CA . VAL A 1 81 ? 9.379 -9.587 -11.131 1.00 81.19 81 VAL A CA 1
ATOM 673 C C . VAL A 1 81 ? 7.949 -9.826 -11.616 1.00 81.19 81 VAL A C 1
ATOM 675 O O . VAL A 1 81 ? 7.054 -9.036 -11.297 1.00 81.19 81 VAL A O 1
ATOM 678 N N . ALA A 1 82 ? 7.702 -10.908 -12.358 1.00 85.88 82 ALA A N 1
ATOM 679 C CA . ALA A 1 82 ? 6.368 -11.241 -12.850 1.00 85.88 82 ALA A CA 1
ATOM 680 C C . ALA A 1 82 ? 5.394 -11.516 -11.692 1.00 85.88 82 ALA A C 1
ATOM 682 O O . ALA A 1 82 ? 4.313 -10.925 -11.632 1.00 85.88 82 ALA A O 1
ATOM 683 N N . VAL A 1 83 ? 5.798 -12.354 -10.733 1.00 86.38 83 VAL A N 1
ATOM 684 C CA . VAL A 1 83 ? 4.987 -12.710 -9.562 1.00 86.38 83 VAL A CA 1
ATOM 685 C C . VAL A 1 83 ? 4.716 -11.485 -8.690 1.00 86.38 83 VAL A C 1
ATOM 687 O O . VAL A 1 83 ? 3.569 -11.270 -8.300 1.00 86.38 83 VAL A O 1
ATOM 690 N N . SER A 1 84 ? 5.721 -10.642 -8.436 1.00 84.25 84 SER A N 1
ATOM 691 C CA . SER A 1 84 ? 5.557 -9.438 -7.607 1.00 84.25 84 SER A CA 1
ATOM 692 C C . SER A 1 84 ? 4.556 -8.452 -8.213 1.00 84.25 84 SER A C 1
ATOM 694 O O . SER A 1 84 ? 3.663 -7.962 -7.522 1.00 84.25 84 SER A O 1
ATOM 696 N N . ASN A 1 85 ? 4.635 -8.214 -9.525 1.00 85.81 85 ASN A N 1
ATOM 697 C CA . ASN A 1 85 ? 3.689 -7.345 -10.225 1.00 85.81 85 ASN A CA 1
ATOM 698 C C . ASN A 1 85 ? 2.261 -7.914 -10.229 1.00 85.81 85 ASN A C 1
ATOM 700 O O . ASN A 1 85 ? 1.300 -7.186 -9.959 1.00 85.81 85 ASN A O 1
ATOM 704 N N . LEU A 1 86 ? 2.110 -9.218 -10.490 1.00 88.12 86 LEU A N 1
ATOM 705 C CA . LEU A 1 86 ? 0.811 -9.896 -10.441 1.00 88.12 86 LEU A CA 1
ATOM 706 C C . LEU A 1 86 ? 0.202 -9.846 -9.037 1.00 88.12 86 LEU A C 1
ATOM 708 O O . LEU A 1 86 ? -1.001 -9.621 -8.893 1.00 88.12 86 LEU A O 1
ATOM 712 N N . PHE A 1 87 ? 1.025 -10.001 -8.002 1.00 86.56 87 PHE A N 1
ATOM 713 C CA . PHE A 1 87 ? 0.591 -9.919 -6.614 1.00 86.56 87 PHE A CA 1
ATOM 714 C C . PHE A 1 87 ? 0.100 -8.514 -6.253 1.00 86.56 87 PHE A C 1
ATOM 716 O O . PHE A 1 87 ? -0.987 -8.371 -5.690 1.00 86.56 87 PHE A O 1
ATOM 723 N N . SER A 1 88 ? 0.829 -7.467 -6.648 1.00 88.19 88 SER A N 1
ATOM 724 C CA . SER A 1 88 ? 0.380 -6.082 -6.483 1.00 88.19 88 SER A CA 1
ATOM 725 C C . SER A 1 88 ? -0.957 -5.825 -7.181 1.00 88.19 88 SER A C 1
ATOM 727 O O . SER A 1 88 ? -1.872 -5.246 -6.590 1.00 88.19 88 SER A O 1
ATOM 729 N N . LEU A 1 89 ? -1.130 -6.311 -8.412 1.00 90.62 89 LEU A N 1
ATOM 730 C CA . LEU A 1 89 ? -2.399 -6.195 -9.127 1.00 90.62 89 LEU A CA 1
ATOM 731 C C . LEU A 1 89 ? -3.538 -6.947 -8.416 1.00 90.62 89 LEU A C 1
ATOM 733 O O . LEU A 1 89 ? -4.635 -6.404 -8.254 1.00 90.62 89 LEU A O 1
ATOM 737 N N . ALA A 1 90 ? -3.278 -8.163 -7.931 1.00 89.81 90 ALA A N 1
ATOM 738 C CA . ALA A 1 90 ? -4.243 -8.953 -7.173 1.00 89.81 90 ALA A CA 1
ATOM 739 C C . ALA A 1 90 ? -4.665 -8.251 -5.870 1.00 89.81 90 ALA A C 1
ATOM 741 O O . ALA A 1 90 ? -5.863 -8.162 -5.587 1.00 89.81 90 ALA A O 1
ATOM 742 N N . ILE A 1 91 ? -3.709 -7.686 -5.120 1.00 86.75 91 ILE A N 1
ATOM 743 C CA . ILE A 1 91 ? -3.976 -6.872 -3.925 1.00 86.75 91 ILE A CA 1
ATOM 744 C C . ILE A 1 91 ? -4.885 -5.696 -4.277 1.00 86.75 91 ILE A C 1
ATOM 746 O O . ILE A 1 91 ? -5.889 -5.463 -3.599 1.00 86.75 91 ILE A O 1
ATOM 750 N N . TRP A 1 92 ? -4.562 -4.960 -5.344 1.00 93.56 92 TRP A N 1
ATOM 751 C CA . TRP A 1 92 ? -5.360 -3.812 -5.762 1.00 93.56 92 TRP A CA 1
ATOM 752 C C . TRP A 1 92 ? -6.810 -4.214 -6.066 1.00 93.56 92 TRP A C 1
ATOM 754 O O . TRP A 1 92 ? -7.751 -3.582 -5.573 1.00 93.56 92 TRP A O 1
ATOM 764 N N . HIS A 1 93 ? -7.008 -5.295 -6.828 1.00 92.62 93 HIS A N 1
ATOM 765 C CA . HIS A 1 93 ? -8.339 -5.804 -7.158 1.00 92.62 93 HIS A CA 1
ATOM 766 C C . HIS A 1 93 ? -9.103 -6.289 -5.923 1.00 92.62 93 HIS A C 1
ATOM 768 O O . HIS A 1 93 ? -10.296 -5.992 -5.800 1.00 92.62 93 HIS A O 1
ATOM 774 N N . ASP A 1 94 ? -8.448 -6.994 -4.997 1.00 89.81 94 ASP A N 1
ATOM 775 C CA . ASP A 1 94 ? -9.087 -7.491 -3.777 1.00 89.81 94 ASP A CA 1
ATOM 776 C C . ASP A 1 94 ? -9.561 -6.338 -2.882 1.00 89.81 94 ASP A C 1
ATOM 778 O O . ASP A 1 94 ? -10.725 -6.296 -2.468 1.00 89.81 94 ASP A O 1
ATOM 782 N N . VAL A 1 95 ? -8.702 -5.340 -2.663 1.00 89.00 95 VAL A N 1
ATOM 783 C CA . VAL A 1 95 ? -9.033 -4.152 -1.866 1.00 89.00 95 VAL A CA 1
ATOM 784 C C . VAL A 1 95 ? -10.152 -3.361 -2.536 1.00 89.00 95 VAL A C 1
ATOM 786 O O . VAL A 1 95 ? -11.125 -2.986 -1.878 1.00 89.00 95 VAL A O 1
ATOM 789 N N . ARG A 1 96 ? -10.084 -3.160 -3.858 1.00 90.88 96 ARG A N 1
ATOM 790 C CA . ARG A 1 96 ? -11.140 -2.476 -4.617 1.00 90.88 96 ARG A CA 1
ATOM 791 C C . ARG A 1 96 ? -12.472 -3.216 -4.525 1.00 90.88 96 ARG A C 1
ATOM 793 O O . ARG A 1 96 ? -13.500 -2.576 -4.301 1.00 90.88 96 ARG A O 1
ATOM 800 N N . ARG A 1 97 ? -12.473 -4.547 -4.655 1.00 91.06 97 ARG A N 1
ATOM 801 C CA . ARG A 1 97 ? -13.676 -5.385 -4.520 1.00 91.06 97 ARG A CA 1
ATOM 802 C C . ARG A 1 97 ? -14.274 -5.276 -3.119 1.00 91.06 97 ARG A C 1
ATOM 804 O O . ARG A 1 97 ? -15.493 -5.210 -2.974 1.00 91.06 97 ARG A O 1
ATOM 811 N N . LYS A 1 98 ? -13.430 -5.218 -2.087 1.00 88.88 98 LYS A N 1
ATOM 812 C CA . LYS A 1 98 ? -13.850 -5.196 -0.680 1.00 88.88 98 LYS A CA 1
ATOM 813 C C . LYS A 1 98 ? -13.930 -3.792 -0.072 1.00 88.88 98 LYS A C 1
ATOM 815 O O . LYS A 1 98 ? -14.193 -3.668 1.123 1.00 88.88 98 LYS A O 1
ATOM 820 N N . ARG A 1 99 ? -13.804 -2.727 -0.871 1.00 90.75 99 ARG A N 1
ATOM 821 C CA . ARG A 1 99 ? -13.824 -1.331 -0.395 1.00 90.75 99 ARG A CA 1
ATOM 822 C C . ARG A 1 99 ? -15.038 -0.990 0.472 1.00 90.75 99 ARG A C 1
ATOM 824 O O . ARG A 1 99 ? -14.892 -0.309 1.478 1.00 90.75 99 ARG A O 1
ATOM 831 N N . ASN A 1 100 ? -16.222 -1.513 0.138 1.00 88.31 100 ASN A N 1
ATOM 832 C CA . ASN A 1 100 ? -17.447 -1.262 0.905 1.00 88.31 100 ASN A CA 1
ATOM 833 C C . ASN A 1 100 ? -17.406 -1.936 2.283 1.00 88.31 100 ASN A C 1
ATOM 835 O O . ASN A 1 100 ? -17.911 -1.383 3.255 1.00 88.31 100 ASN A O 1
ATOM 839 N N . LEU A 1 101 ? -16.781 -3.114 2.384 1.00 86.44 101 LEU A N 1
ATOM 840 C CA . LEU A 1 101 ? -16.588 -3.801 3.661 1.00 86.44 101 LEU A CA 1
ATOM 841 C C . LEU A 1 101 ? -15.596 -3.035 4.536 1.00 86.44 101 LEU A C 1
ATOM 843 O O . LEU A 1 101 ? -15.887 -2.797 5.704 1.00 86.44 101 LEU A O 1
ATOM 847 N N . ILE A 1 102 ? -14.477 -2.589 3.954 1.00 87.25 102 ILE A N 1
ATOM 848 C CA . ILE A 1 102 ? -13.471 -1.770 4.647 1.00 87.25 102 ILE A CA 1
ATOM 849 C C . ILE A 1 102 ? -14.109 -0.468 5.139 1.00 87.25 102 ILE A C 1
ATOM 851 O O . ILE A 1 102 ? -13.991 -0.134 6.315 1.00 87.25 102 ILE A O 1
ATOM 855 N N . LYS A 1 103 ? -14.864 0.222 4.275 1.00 89.94 103 LYS A N 1
ATOM 856 C CA . LYS A 1 103 ? -15.632 1.421 4.630 1.00 89.94 103 LYS A CA 1
ATOM 857 C C . LYS A 1 103 ? -16.538 1.157 5.827 1.00 89.94 103 LYS A C 1
ATOM 859 O O . LYS A 1 103 ? -16.457 1.865 6.823 1.00 89.94 103 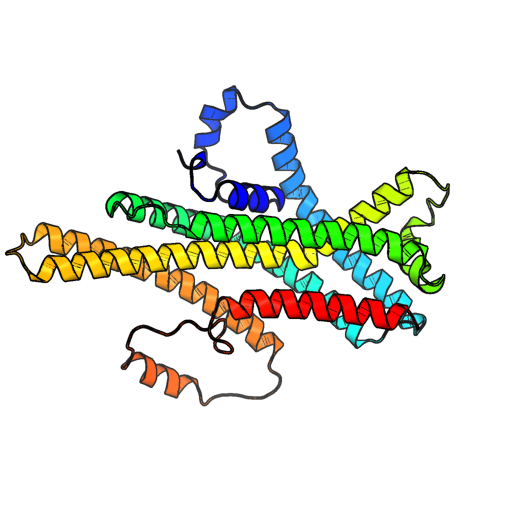LYS A O 1
ATOM 864 N N . ASN A 1 104 ? -17.375 0.125 5.751 1.00 87.00 104 ASN A N 1
ATOM 865 C CA . ASN A 1 104 ? -18.323 -0.202 6.811 1.00 87.00 104 ASN A CA 1
ATOM 866 C C . ASN A 1 104 ? -17.620 -0.559 8.126 1.00 87.00 104 ASN A C 1
ATOM 868 O O . ASN A 1 104 ? -18.089 -0.149 9.184 1.00 87.00 104 ASN A O 1
ATOM 872 N N . ALA A 1 105 ? -16.500 -1.284 8.070 1.00 84.38 105 ALA A N 1
ATOM 873 C CA . ALA A 1 105 ? -15.697 -1.597 9.246 1.00 84.38 105 ALA A CA 1
ATOM 874 C C . ALA A 1 105 ? -15.140 -0.318 9.886 1.00 84.38 105 ALA A C 1
ATOM 876 O O . ALA A 1 105 ? -15.350 -0.093 11.072 1.00 84.38 105 ALA A O 1
ATOM 877 N N . VAL A 1 106 ? -14.523 0.566 9.097 1.00 88.88 106 VAL A N 1
ATOM 878 C CA . VAL A 1 106 ? -13.958 1.830 9.595 1.00 88.88 106 VAL A CA 1
ATOM 879 C C . VAL A 1 106 ? -15.042 2.751 10.161 1.00 88.88 106 VAL A C 1
ATOM 881 O O . VAL A 1 106 ? -14.856 3.325 11.232 1.00 88.88 106 VAL A O 1
ATOM 884 N N . LEU A 1 107 ? -16.190 2.870 9.483 1.00 88.69 107 LEU A N 1
ATOM 885 C CA . LEU A 1 107 ? -17.329 3.657 9.966 1.00 88.69 107 LEU A CA 1
ATOM 886 C C . LEU A 1 107 ? -17.841 3.130 11.311 1.00 88.69 107 LEU A C 1
ATOM 888 O O . LEU A 1 107 ? -18.019 3.909 12.245 1.00 88.69 107 LEU A O 1
ATOM 892 N N . LYS A 1 108 ? -18.030 1.810 11.435 1.00 87.25 108 LYS A N 1
ATOM 893 C CA . LYS A 1 108 ? -18.467 1.185 12.691 1.00 87.25 108 LYS A CA 1
ATOM 894 C C . LYS A 1 108 ? -17.449 1.389 13.807 1.00 87.25 108 LYS A C 1
ATOM 896 O O . LYS A 1 108 ? -17.841 1.804 14.890 1.00 87.25 108 LYS A O 1
ATOM 901 N N . CYS A 1 109 ? -16.161 1.168 13.540 1.00 86.62 109 CYS A N 1
ATOM 902 C CA . CYS A 1 109 ? -15.102 1.396 14.522 1.00 86.62 109 CYS A CA 1
ATOM 903 C C . CYS A 1 109 ? -15.077 2.847 15.007 1.00 86.62 109 CYS A C 1
ATOM 905 O O . CYS A 1 109 ? -14.944 3.091 16.200 1.00 86.62 109 CYS A O 1
ATOM 907 N N . ASN A 1 110 ? -15.252 3.816 14.110 1.00 87.81 110 ASN A N 1
ATOM 908 C CA . ASN A 1 110 ? -15.276 5.221 14.503 1.00 87.81 110 ASN A CA 1
ATOM 909 C C . ASN A 1 110 ? -16.521 5.579 15.319 1.00 87.81 110 ASN A C 1
ATOM 911 O O . ASN A 1 110 ? -16.400 6.291 16.311 1.00 87.81 110 ASN A O 1
ATOM 915 N N . ASN A 1 111 ? -17.696 5.060 14.957 1.00 89.12 111 ASN A N 1
ATOM 916 C CA . ASN A 1 111 ? -18.913 5.271 15.744 1.00 89.12 111 ASN A CA 1
ATOM 917 C C . ASN A 1 111 ? -18.776 4.678 17.156 1.00 89.12 111 ASN A C 1
ATOM 919 O O . ASN A 1 111 ? -19.142 5.326 18.134 1.00 89.12 111 ASN A O 1
ATOM 923 N N . LEU A 1 112 ? -18.183 3.485 17.266 1.00 87.12 112 LEU A N 1
ATOM 924 C CA . LEU A 1 112 ? -17.872 2.857 18.551 1.00 87.12 112 LEU A CA 1
ATOM 925 C C . LEU A 1 112 ? -16.866 3.684 19.357 1.00 87.12 112 LEU A C 1
ATOM 927 O O . LEU A 1 112 ? -17.091 3.944 20.535 1.00 87.12 112 LEU A O 1
ATOM 931 N N . ALA A 1 113 ? -15.795 4.162 18.719 1.00 88.44 113 ALA A N 1
ATOM 932 C CA . ALA A 1 113 ? -14.783 4.986 19.377 1.00 88.44 113 ALA A CA 1
ATOM 933 C C . ALA A 1 113 ? -15.386 6.274 19.953 1.00 88.44 113 ALA A C 1
ATOM 935 O O . ALA A 1 113 ? -15.045 6.665 21.068 1.00 88.44 113 ALA A O 1
ATOM 936 N N . LEU A 1 114 ? -16.320 6.898 19.223 1.00 88.38 114 LEU A N 1
ATOM 937 C CA . LEU A 1 114 ? -17.067 8.062 19.700 1.00 88.38 114 LEU A CA 1
ATOM 938 C C . LEU A 1 114 ? -17.953 7.716 20.903 1.00 88.38 114 LEU A C 1
ATOM 940 O O . LEU A 1 114 ? -17.959 8.468 21.874 1.00 88.38 114 LEU A O 1
ATOM 944 N N . SER A 1 115 ? -18.656 6.578 20.874 1.00 87.56 115 SER A N 1
ATOM 945 C CA . SER A 1 115 ? -19.488 6.145 22.009 1.00 87.56 115 SER A CA 1
ATOM 946 C C . SER A 1 115 ? -18.678 5.839 23.273 1.00 87.56 115 SER A C 1
ATOM 948 O O . SER A 1 115 ? -19.130 6.146 24.371 1.00 87.56 115 SER A O 1
ATOM 950 N N . LEU A 1 116 ? -17.462 5.309 23.114 1.00 85.81 116 LEU A N 1
ATOM 951 C CA . LEU A 1 116 ? -16.556 4.956 24.210 1.00 85.81 116 LEU A CA 1
ATOM 952 C C . LEU A 1 116 ? -15.645 6.119 24.642 1.00 85.81 116 LEU A C 1
ATOM 954 O O . LEU A 1 116 ? -14.840 5.953 25.551 1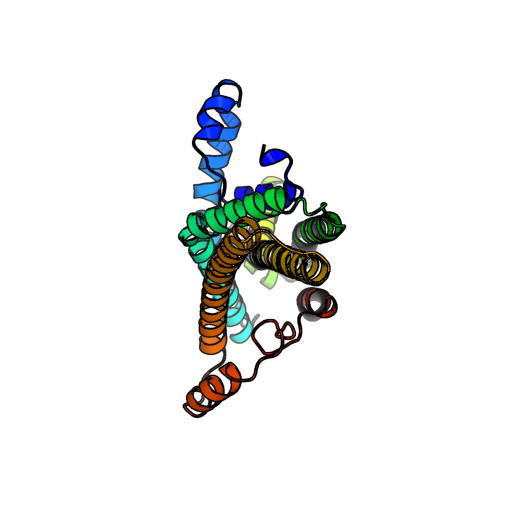.00 85.81 116 LEU A O 1
ATOM 958 N N . ARG A 1 117 ? -15.756 7.296 24.002 1.00 88.00 117 ARG A N 1
ATOM 959 C CA . ARG A 1 117 ? -14.913 8.483 24.253 1.00 88.00 117 ARG A CA 1
ATOM 960 C C . ARG A 1 117 ? -13.408 8.185 24.230 1.00 88.00 117 ARG A C 1
ATOM 962 O O . ARG A 1 117 ? -12.639 8.809 24.959 1.00 88.00 117 ARG A O 1
ATOM 969 N N . VAL A 1 118 ? -12.980 7.257 23.374 1.00 82.75 118 VAL A N 1
ATOM 970 C CA . VAL A 1 118 ? -11.568 6.866 23.272 1.00 82.75 118 VAL A CA 1
ATOM 971 C C . VAL A 1 118 ? -10.760 8.059 22.762 1.00 82.75 118 VAL A C 1
ATOM 973 O O . VAL A 1 118 ? -10.962 8.527 21.636 1.00 82.75 118 VAL A O 1
ATOM 976 N N . THR A 1 119 ? -9.862 8.585 23.594 1.00 77.81 119 THR A N 1
ATOM 977 C CA . THR A 1 119 ? -9.019 9.730 23.245 1.00 77.81 119 THR A CA 1
ATOM 978 C C . THR A 1 119 ? -7.958 9.324 22.222 1.00 77.81 119 THR A C 1
ATOM 980 O O . THR A 1 119 ? -7.363 8.249 22.268 1.00 77.81 119 THR A O 1
ATOM 983 N N . GLY A 1 120 ? -7.758 10.184 21.218 1.00 67.94 120 GLY A N 1
ATOM 984 C CA . GLY A 1 120 ? -6.856 9.920 20.099 1.00 67.94 120 GLY A CA 1
ATOM 985 C C . GLY A 1 120 ? -5.403 9.798 20.555 1.00 67.94 120 GLY A C 1
ATOM 986 O O . GLY A 1 120 ? -4.824 10.755 21.058 1.00 67.94 120 GLY A O 1
ATOM 987 N N . ASN A 1 121 ? -4.819 8.621 20.340 1.00 71.00 121 ASN A N 1
ATOM 988 C CA . ASN A 1 121 ? -3.491 8.269 20.823 1.00 71.00 121 ASN A CA 1
ATOM 989 C C . ASN A 1 121 ? -2.353 8.683 19.855 1.00 71.00 121 ASN A C 1
ATOM 991 O O . ASN A 1 121 ? -2.581 8.975 18.672 1.00 71.00 121 ASN A O 1
ATOM 995 N N . ASN A 1 122 ? -1.105 8.625 20.340 1.00 81.44 122 ASN A N 1
ATOM 996 C CA . ASN A 1 122 ? 0.144 8.941 19.615 1.00 81.44 122 ASN A CA 1
ATOM 997 C C . ASN A 1 122 ? 0.337 8.176 18.289 1.00 81.44 122 ASN A C 1
ATOM 999 O O . ASN A 1 122 ? 1.135 8.580 17.444 1.00 81.44 122 ASN A O 1
ATOM 1003 N N . ILE A 1 123 ? -0.415 7.102 18.059 1.00 83.81 123 ILE A N 1
ATOM 1004 C CA . ILE A 1 123 ? -0.281 6.228 16.884 1.00 83.81 123 ILE A CA 1
ATOM 1005 C C . ILE A 1 123 ? -0.638 6.903 15.566 1.00 83.81 123 ILE A C 1
ATOM 1007 O O . ILE A 1 123 ? -0.109 6.531 14.521 1.00 83.81 123 ILE A O 1
ATOM 1011 N N . THR A 1 124 ? -1.430 7.970 15.606 1.00 87.81 124 THR A N 1
ATOM 1012 C CA . THR A 1 124 ? -1.622 8.833 14.436 1.00 87.81 124 THR A CA 1
ATOM 1013 C C . THR A 1 124 ? -0.290 9.358 13.892 1.00 87.81 124 THR A C 1
ATOM 1015 O O . THR A 1 124 ? -0.079 9.367 12.681 1.00 87.81 124 THR A O 1
ATOM 1018 N N . LYS A 1 125 ? 0.634 9.751 14.781 1.00 89.75 125 LYS A N 1
ATOM 1019 C CA . LYS A 1 125 ? 1.960 10.244 14.386 1.00 89.75 125 LYS A CA 1
ATOM 1020 C C . LYS A 1 125 ? 2.772 9.131 13.729 1.00 89.75 125 LYS A C 1
ATOM 1022 O O . LYS A 1 125 ? 3.346 9.362 12.673 1.00 89.75 125 LYS A O 1
ATOM 1027 N N . ILE A 1 126 ? 2.749 7.923 14.300 1.00 90.12 126 ILE A N 1
ATOM 1028 C CA . ILE A 1 126 ? 3.456 6.752 13.759 1.00 90.12 126 ILE A CA 1
ATOM 1029 C C . ILE A 1 126 ? 2.941 6.411 12.357 1.00 90.12 126 ILE A C 1
ATOM 1031 O O . ILE A 1 126 ? 3.735 6.290 11.432 1.00 90.12 126 ILE A O 1
ATOM 1035 N N . ILE A 1 127 ? 1.620 6.339 12.168 1.00 89.31 127 ILE A N 1
ATOM 1036 C CA . ILE A 1 127 ? 1.019 6.052 10.856 1.00 89.31 127 ILE A CA 1
ATOM 1037 C C . ILE A 1 127 ? 1.403 7.119 9.826 1.00 89.31 127 ILE A C 1
ATOM 1039 O O . ILE A 1 127 ? 1.755 6.776 8.701 1.00 89.31 127 ILE A O 1
ATOM 1043 N N . ASN A 1 128 ? 1.397 8.400 10.204 1.00 91.12 128 ASN A N 1
ATOM 1044 C CA . ASN A 1 128 ? 1.810 9.477 9.304 1.00 91.12 128 ASN A CA 1
ATOM 1045 C C . ASN A 1 128 ? 3.300 9.391 8.941 1.00 91.12 128 ASN A C 1
ATOM 1047 O O . ASN A 1 128 ? 3.642 9.581 7.778 1.00 91.12 128 ASN A O 1
ATOM 1051 N N . VAL A 1 129 ? 4.174 9.052 9.893 1.00 91.75 129 VAL A N 1
ATOM 1052 C CA . VAL A 1 129 ? 5.600 8.808 9.620 1.00 91.75 129 VAL A CA 1
ATOM 1053 C C . VAL A 1 129 ? 5.772 7.624 8.665 1.00 91.75 129 VAL A C 1
ATOM 1055 O O . VAL A 1 129 ? 6.475 7.756 7.667 1.00 91.75 129 VAL A O 1
ATOM 1058 N N . CYS A 1 130 ? 5.079 6.504 8.899 1.00 91.94 130 CYS A N 1
ATOM 1059 C CA . CYS A 1 130 ? 5.100 5.352 7.994 1.00 91.94 130 CYS A CA 1
ATOM 1060 C C . CYS A 1 130 ? 4.619 5.719 6.585 1.00 91.94 130 CYS A C 1
ATOM 1062 O O . CYS A 1 130 ? 5.213 5.275 5.608 1.00 91.94 130 CYS A O 1
ATOM 1064 N N . LEU A 1 131 ? 3.579 6.551 6.464 1.00 92.19 131 LEU A N 1
ATOM 1065 C CA . LEU A 1 131 ? 3.081 7.022 5.171 1.00 92.19 131 LEU A CA 1
ATOM 1066 C C . LEU A 1 131 ? 4.103 7.877 4.433 1.00 92.19 131 LEU A C 1
ATOM 1068 O O . LEU A 1 131 ? 4.342 7.637 3.249 1.00 92.19 131 LEU A O 1
ATOM 1072 N N . ILE A 1 132 ? 4.722 8.830 5.134 1.00 92.12 132 ILE A N 1
ATOM 1073 C CA . ILE A 1 132 ? 5.775 9.678 4.572 1.00 92.12 132 ILE A CA 1
ATOM 1074 C C . ILE A 1 132 ? 6.919 8.795 4.079 1.00 92.12 132 ILE A C 1
ATOM 1076 O O . ILE A 1 132 ? 7.243 8.867 2.901 1.00 92.12 132 ILE A O 1
ATOM 1080 N N . LEU A 1 133 ? 7.442 7.898 4.921 1.00 92.00 133 LEU A N 1
ATOM 1081 C CA . LEU A 1 133 ? 8.527 6.981 4.553 1.00 92.00 133 LEU A CA 1
ATOM 1082 C C . LEU A 1 133 ? 8.157 6.080 3.367 1.00 92.00 133 LEU A C 1
ATOM 1084 O O . LEU A 1 133 ? 8.919 5.972 2.411 1.00 92.00 133 LEU A O 1
ATOM 1088 N N . SER A 1 134 ? 6.964 5.476 3.388 1.00 91.38 134 SER A N 1
ATOM 1089 C CA . SER A 1 134 ? 6.492 4.602 2.303 1.00 91.38 134 SER A CA 1
ATOM 1090 C C . SER A 1 134 ? 6.333 5.326 0.966 1.00 91.38 134 SER A C 1
ATOM 1092 O O . SER A 1 134 ? 6.390 4.689 -0.080 1.00 91.38 134 SER A O 1
ATOM 1094 N N . SER A 1 135 ? 6.150 6.647 1.001 1.00 90.00 135 SER A N 1
ATOM 1095 C CA . SER A 1 135 ? 6.030 7.476 -0.194 1.00 90.00 135 SER A CA 1
ATOM 1096 C C . SER A 1 135 ? 7.394 7.989 -0.644 1.00 90.00 135 SER A C 1
ATOM 1098 O O . SER A 1 135 ? 7.723 7.881 -1.820 1.00 90.00 135 SER A O 1
ATOM 1100 N N . THR A 1 136 ? 8.215 8.513 0.270 1.00 91.75 136 THR A N 1
ATOM 1101 C CA . THR A 1 136 ? 9.511 9.122 -0.060 1.00 91.75 136 THR A CA 1
ATOM 1102 C C . THR A 1 136 ? 10.535 8.107 -0.553 1.00 91.75 136 THR A C 1
ATOM 1104 O O . THR A 1 136 ? 11.304 8.440 -1.451 1.00 91.75 136 THR A O 1
ATOM 1107 N N . ILE A 1 137 ? 10.531 6.872 -0.034 1.00 91.62 137 ILE A N 1
ATOM 1108 C CA . ILE A 1 137 ? 11.480 5.825 -0.450 1.00 91.62 137 ILE A CA 1
ATOM 1109 C C . ILE A 1 137 ? 11.351 5.519 -1.958 1.00 91.62 137 ILE A C 1
ATOM 1111 O O . ILE A 1 137 ? 12.352 5.639 -2.661 1.00 91.62 137 ILE A O 1
ATOM 1115 N N . PRO A 1 138 ? 10.161 5.212 -2.510 1.00 90.62 138 PRO A N 1
ATOM 1116 C CA . PRO A 1 138 ? 9.978 5.013 -3.951 1.00 90.62 138 PRO A CA 1
ATOM 1117 C C . PRO A 1 138 ? 10.353 6.221 -4.810 1.00 90.62 138 PRO A C 1
ATOM 1119 O O . PRO A 1 138 ? 10.916 6.040 -5.889 1.00 90.62 138 PRO A O 1
ATOM 1122 N N . PHE A 1 139 ? 10.108 7.450 -4.340 1.00 92.50 139 PHE A N 1
ATOM 1123 C CA . PHE A 1 139 ? 10.580 8.651 -5.039 1.00 92.50 139 PHE A CA 1
ATOM 1124 C C . PHE A 1 139 ? 12.112 8.716 -5.080 1.00 92.50 139 PHE A C 1
ATOM 1126 O O . PHE A 1 139 ? 12.680 8.945 -6.145 1.00 92.50 139 PHE A O 1
ATOM 1133 N N . GLY A 1 140 ? 12.785 8.453 -3.956 1.00 93.00 140 GLY A N 1
ATOM 1134 C CA . GLY A 1 140 ? 14.247 8.391 -3.896 1.00 93.00 140 GLY A CA 1
ATOM 1135 C C . GLY A 1 140 ? 14.823 7.302 -4.804 1.00 93.00 140 GLY A C 1
ATOM 1136 O O . GLY A 1 140 ? 15.731 7.573 -5.585 1.00 93.00 140 GLY A O 1
ATOM 1137 N N . LEU A 1 141 ? 14.236 6.100 -4.776 1.00 89.06 141 LEU A N 1
ATOM 1138 C CA . LEU A 1 141 ? 14.613 4.986 -5.654 1.00 89.06 141 LEU A CA 1
ATOM 1139 C C . LEU A 1 141 ? 14.368 5.291 -7.133 1.00 89.06 141 LEU A C 1
ATOM 1141 O O . LEU A 1 141 ? 15.120 4.823 -7.980 1.00 89.06 141 LEU A O 1
ATOM 1145 N N . THR A 1 142 ? 13.353 6.094 -7.457 1.00 90.25 142 THR A N 1
ATOM 1146 C CA . THR A 1 142 ? 13.102 6.543 -8.832 1.00 90.25 142 THR A CA 1
ATOM 1147 C C . THR A 1 142 ? 14.220 7.455 -9.319 1.00 90.25 142 THR A C 1
ATOM 1149 O O . THR A 1 142 ? 14.753 7.234 -10.402 1.00 90.25 142 THR A O 1
ATOM 1152 N N . VAL A 1 143 ? 14.594 8.461 -8.521 1.00 92.12 143 VAL A N 1
ATOM 1153 C CA . VAL A 1 143 ? 15.679 9.390 -8.872 1.00 92.12 143 VAL A CA 1
ATOM 1154 C C . VAL A 1 143 ? 17.000 8.638 -8.996 1.00 92.12 143 VAL A C 1
ATOM 1156 O O . VAL A 1 143 ? 17.701 8.792 -9.991 1.00 92.12 143 VAL A O 1
ATOM 1159 N N . PHE A 1 144 ? 17.309 7.784 -8.018 1.00 89.88 144 PHE A N 1
ATOM 1160 C CA . PHE A 1 144 ? 18.513 6.963 -8.045 1.00 89.88 144 PHE A CA 1
ATOM 1161 C C . PHE A 1 144 ? 18.518 6.006 -9.242 1.00 89.88 144 PHE A C 1
ATOM 1163 O O . PHE A 1 144 ? 19.511 5.933 -9.953 1.00 89.88 144 PHE A O 1
ATOM 1170 N N . GLY A 1 145 ? 17.399 5.330 -9.514 1.00 86.75 145 GLY A N 1
ATOM 1171 C CA . GLY A 1 145 ? 17.251 4.442 -10.664 1.00 86.75 145 GLY A CA 1
ATOM 1172 C C . GLY A 1 145 ? 17.480 5.171 -11.986 1.00 86.75 145 GLY A C 1
ATOM 1173 O O . GLY A 1 145 ? 18.272 4.711 -12.796 1.00 86.75 145 GLY A O 1
ATOM 1174 N N . ALA A 1 146 ? 16.874 6.344 -12.172 1.00 87.94 146 ALA A N 1
ATOM 1175 C CA . ALA A 1 146 ? 17.063 7.155 -13.375 1.00 87.94 146 ALA A CA 1
ATOM 1176 C C . ALA A 1 146 ? 18.519 7.626 -13.568 1.00 87.94 146 ALA A C 1
ATOM 1178 O O . ALA A 1 146 ? 18.971 7.773 -14.701 1.00 87.94 146 ALA A O 1
ATOM 1179 N N . LEU A 1 147 ? 19.267 7.867 -12.484 1.00 87.06 147 LEU A N 1
ATOM 1180 C CA . LEU A 1 147 ? 20.698 8.185 -12.557 1.00 87.06 147 LEU A CA 1
ATOM 1181 C C . LEU A 1 147 ? 21.538 6.939 -12.861 1.00 87.06 147 LEU A C 1
ATOM 1183 O O . LEU A 1 147 ? 22.352 6.964 -13.778 1.00 87.06 147 LEU A O 1
ATOM 1187 N N . ALA A 1 148 ? 21.287 5.837 -12.152 1.00 85.31 148 ALA A N 1
ATOM 1188 C CA . ALA A 1 148 ? 22.007 4.580 -12.327 1.00 85.31 148 ALA A CA 1
ATOM 1189 C C . ALA A 1 148 ? 21.849 4.015 -13.746 1.00 85.31 148 ALA A C 1
ATOM 1191 O O . ALA A 1 148 ? 22.807 3.501 -14.311 1.00 85.31 148 ALA A O 1
ATOM 1192 N N . ILE A 1 149 ? 20.671 4.158 -14.363 1.00 83.75 149 ILE A N 1
ATOM 1193 C CA . ILE A 1 149 ? 20.436 3.713 -15.745 1.00 83.75 149 ILE A CA 1
ATOM 1194 C C . ILE A 1 149 ? 21.340 4.459 -16.729 1.00 83.75 149 ILE A C 1
ATOM 1196 O O . ILE A 1 149 ? 21.889 3.836 -17.638 1.00 83.75 149 ILE A O 1
ATOM 1200 N N . LYS A 1 150 ? 21.557 5.764 -16.530 1.00 83.88 150 LYS A N 1
ATOM 1201 C CA . LYS A 1 150 ? 22.439 6.560 -17.396 1.00 83.88 150 LYS A CA 1
ATOM 1202 C C . LYS A 1 150 ? 23.894 6.110 -17.328 1.00 83.88 150 LYS A C 1
ATOM 1204 O O . LYS A 1 150 ? 24.589 6.177 -18.335 1.00 83.88 150 LYS A O 1
ATOM 1209 N N . GLU A 1 151 ? 24.338 5.659 -16.160 1.00 85.75 151 GLU A N 1
ATOM 1210 C CA . GLU A 1 151 ? 25.702 5.163 -15.947 1.00 85.75 151 GLU A CA 1
ATOM 1211 C C . GLU A 1 151 ? 25.848 3.664 -16.253 1.00 85.75 151 GLU A C 1
ATOM 1213 O O . GLU A 1 151 ? 26.963 3.171 -16.403 1.00 85.75 151 GLU A O 1
ATOM 1218 N N . SER A 1 152 ? 24.735 2.934 -16.375 1.00 81.88 152 SER A N 1
ATOM 1219 C CA . SER A 1 152 ? 24.732 1.489 -16.612 1.00 81.88 152 SER A CA 1
ATOM 1220 C C . SER A 1 152 ? 25.204 1.101 -18.017 1.00 81.88 152 SER A C 1
ATOM 1222 O O . SER A 1 152 ? 25.228 1.918 -18.942 1.00 81.88 152 SER A O 1
ATOM 1224 N N . SER A 1 153 ? 25.551 -0.180 -18.184 1.00 82.44 153 SER A N 1
ATOM 1225 C CA . SER A 1 153 ? 25.984 -0.731 -19.468 1.00 82.44 153 SER A CA 1
ATOM 1226 C C . SER A 1 153 ? 24.916 -0.573 -20.559 1.00 82.44 153 SER A C 1
ATOM 1228 O O . SER A 1 153 ? 23.712 -0.478 -20.295 1.00 82.44 153 SER A O 1
ATOM 1230 N N . ARG A 1 154 ? 25.346 -0.591 -21.825 1.00 81.50 154 ARG A N 1
ATOM 1231 C CA . ARG A 1 154 ? 24.453 -0.432 -22.984 1.00 81.50 154 ARG A CA 1
ATOM 1232 C C . ARG A 1 154 ? 23.342 -1.491 -23.011 1.00 81.50 154 ARG A C 1
ATOM 1234 O O . ARG A 1 154 ? 22.248 -1.228 -23.502 1.00 81.50 154 ARG A O 1
ATOM 1241 N N . GLU A 1 155 ? 23.597 -2.683 -22.477 1.00 78.25 155 GLU A N 1
ATOM 1242 C CA . GLU A 1 155 ? 22.618 -3.765 -22.352 1.00 78.25 155 GLU A CA 1
ATOM 1243 C C . GLU A 1 155 ? 21.501 -3.431 -21.354 1.00 78.25 155 GLU A C 1
ATOM 1245 O O . GLU A 1 155 ? 20.338 -3.732 -21.628 1.00 78.25 155 GLU A O 1
ATOM 1250 N N . TYR A 1 156 ? 21.826 -2.773 -20.237 1.00 74.06 156 TYR A N 1
ATOM 1251 C CA . TYR A 1 156 ? 20.839 -2.299 -19.263 1.00 74.06 156 TYR A CA 1
ATOM 1252 C C . TYR A 1 156 ? 20.083 -1.073 -19.767 1.00 74.06 156 TYR A C 1
ATOM 1254 O O . TYR A 1 156 ? 18.866 -0.994 -19.607 1.00 74.06 156 TYR A O 1
ATOM 1262 N N . GLN A 1 157 ? 20.754 -0.165 -20.474 1.00 79.31 157 GLN A N 1
ATOM 1263 C CA . GLN A 1 157 ? 20.079 0.933 -21.172 1.00 79.31 157 GLN A CA 1
ATOM 1264 C C . GLN A 1 157 ? 19.083 0.400 -22.215 1.00 79.31 157 GLN A C 1
ATOM 1266 O O . GLN A 1 157 ? 17.982 0.934 -22.349 1.00 79.31 157 GLN A O 1
ATOM 1271 N N . MET A 1 158 ? 19.405 -0.720 -22.880 1.00 70.88 158 MET A N 1
ATOM 1272 C CA . MET A 1 158 ? 18.491 -1.416 -23.794 1.00 70.88 158 MET A CA 1
ATOM 1273 C C . MET A 1 158 ? 17.205 -1.941 -23.126 1.00 70.88 158 MET A C 1
ATOM 1275 O O . MET A 1 158 ? 16.207 -2.155 -23.808 1.00 70.88 158 MET A O 1
ATOM 1279 N N . PHE A 1 159 ? 17.173 -2.131 -21.805 1.00 71.19 159 PHE A N 1
ATOM 1280 C CA . PHE A 1 159 ? 15.930 -2.480 -21.105 1.00 71.19 159 PHE A CA 1
ATOM 1281 C C . PHE A 1 159 ? 14.936 -1.314 -21.105 1.00 71.19 159 PHE A C 1
ATOM 1283 O O . PHE A 1 159 ? 13.739 -1.512 -21.306 1.00 71.19 159 PHE A O 1
ATOM 1290 N N . TYR A 1 160 ? 15.445 -0.096 -20.922 1.00 71.00 160 TYR A N 1
ATOM 1291 C CA . TYR A 1 160 ? 14.660 1.138 -20.967 1.00 71.00 160 TYR A CA 1
ATOM 1292 C C . TYR A 1 160 ? 14.520 1.681 -22.399 1.00 71.00 160 TYR A C 1
ATOM 1294 O O . TYR A 1 160 ? 13.731 2.592 -22.659 1.00 71.00 160 TYR A O 1
ATOM 1302 N N . SER A 1 161 ? 15.209 1.061 -23.366 1.00 64.25 161 SER A N 1
ATOM 1303 C CA . SER A 1 161 ? 15.229 1.480 -24.766 1.00 64.25 161 SER A CA 1
ATOM 1304 C C . SER A 1 161 ? 13.971 1.138 -25.554 1.00 64.25 161 SER A C 1
ATOM 1306 O O . SER A 1 161 ? 13.886 1.508 -26.720 1.00 64.25 161 SER A O 1
ATOM 1308 N N . PHE A 1 162 ? 12.943 0.519 -24.966 1.00 65.44 162 PHE A N 1
ATOM 1309 C CA . PHE A 1 162 ? 11.623 0.533 -25.616 1.00 65.44 162 PHE A CA 1
ATOM 1310 C C . PHE A 1 162 ? 11.160 1.983 -25.881 1.00 65.44 162 PHE A C 1
ATOM 1312 O O . PHE A 1 162 ? 10.420 2.247 -26.825 1.00 65.44 162 PHE A O 1
ATOM 1319 N N . PHE A 1 163 ? 11.680 2.937 -25.099 1.00 62.62 163 PHE A N 1
ATOM 1320 C CA . PHE A 1 163 ? 11.518 4.373 -25.304 1.00 62.62 163 PHE A CA 1
ATOM 1321 C C . PHE A 1 163 ? 12.661 5.027 -26.084 1.00 62.62 163 PHE A C 1
ATOM 1323 O O . PHE A 1 163 ? 12.541 6.202 -26.410 1.00 62.62 163 PHE A O 1
ATOM 1330 N N . SER A 1 164 ? 13.737 4.314 -26.437 1.00 61.31 164 SER A N 1
ATOM 1331 C CA . SER A 1 164 ? 14.809 4.885 -27.265 1.00 61.31 164 SER A CA 1
ATOM 1332 C C . SER A 1 164 ? 14.340 5.180 -28.682 1.00 61.31 164 SER A C 1
ATOM 1334 O O . SER A 1 164 ? 14.966 5.961 -29.367 1.00 61.31 164 SER A O 1
ATOM 1336 N N . ILE A 1 165 ? 13.190 4.670 -29.131 1.00 66.69 165 ILE A N 1
ATOM 1337 C CA . ILE A 1 165 ? 12.570 5.152 -30.380 1.00 66.69 165 ILE A CA 1
ATOM 1338 C C . ILE A 1 165 ? 12.265 6.669 -30.296 1.00 66.69 165 ILE A C 1
ATOM 1340 O O . ILE A 1 165 ? 12.168 7.345 -31.317 1.00 66.69 165 ILE A O 1
ATOM 1344 N N . LEU A 1 166 ? 12.179 7.231 -29.084 1.00 64.81 166 LEU A N 1
ATOM 1345 C CA . LEU A 1 166 ? 12.055 8.664 -28.806 1.00 64.81 166 LEU A CA 1
ATOM 1346 C C . LEU A 1 166 ? 13.420 9.349 -28.545 1.00 64.81 166 LEU A C 1
ATOM 1348 O O . LEU A 1 166 ? 13.427 10.432 -27.960 1.00 64.81 166 LEU A O 1
ATOM 1352 N N . GLU A 1 167 ? 14.553 8.764 -28.976 1.00 61.12 167 GLU A N 1
ATOM 1353 C CA . GLU A 1 167 ? 15.963 9.182 -28.741 1.00 61.12 167 GLU A CA 1
ATOM 1354 C C . GLU A 1 167 ? 16.361 10.590 -29.198 1.00 61.12 167 GLU A C 1
ATOM 1356 O O . GLU A 1 167 ? 17.542 10.933 -29.186 1.00 61.12 167 GLU A O 1
ATOM 1361 N N . ASN A 1 168 ? 15.422 11.461 -29.551 1.00 74.50 168 ASN A N 1
ATOM 1362 C CA . ASN A 1 168 ? 15.725 12.855 -29.850 1.00 74.50 168 ASN A CA 1
ATOM 1363 C C . ASN A 1 168 ? 16.048 13.651 -28.571 1.00 74.50 168 ASN A C 1
ATOM 1365 O O . ASN A 1 168 ? 15.451 14.702 -28.366 1.00 74.50 168 ASN A O 1
ATOM 1369 N N . GLY A 1 169 ? 16.926 13.134 -27.694 1.00 68.62 169 GLY A N 1
ATOM 1370 C CA . GLY A 1 169 ? 17.674 13.806 -26.616 1.00 68.62 169 GLY A CA 1
ATOM 1371 C C . GLY A 1 169 ? 16.910 14.739 -25.672 1.00 68.62 169 GLY A C 1
ATOM 1372 O O . GLY A 1 169 ? 17.522 15.485 -24.912 1.00 68.62 169 GLY A O 1
ATOM 1373 N N . GLY A 1 170 ? 15.585 14.767 -25.746 1.00 84.69 170 GLY A N 1
ATOM 1374 C CA . GLY A 1 170 ? 14.778 15.838 -25.196 1.00 84.69 170 GLY A CA 1
ATOM 1375 C C . GLY A 1 170 ? 14.438 15.586 -23.739 1.00 84.69 170 GLY A C 1
ATOM 1376 O O . GLY A 1 170 ? 14.287 14.446 -23.302 1.00 84.69 170 GLY A O 1
ATOM 1377 N N . TYR A 1 171 ? 14.197 16.667 -22.996 1.00 86.81 171 TYR A N 1
ATOM 1378 C CA . TYR A 1 171 ? 13.677 16.612 -21.625 1.00 86.81 171 TYR A CA 1
ATOM 1379 C C . TYR A 1 171 ? 12.426 15.724 -21.485 1.00 86.81 171 TYR A C 1
ATOM 1381 O O . TYR A 1 171 ? 12.213 15.119 -20.437 1.00 86.81 171 TYR A O 1
ATOM 1389 N N . ALA A 1 172 ? 11.626 15.598 -22.550 1.00 85.44 172 ALA A N 1
ATOM 1390 C CA . ALA A 1 172 ? 10.460 14.721 -22.593 1.00 85.44 172 ALA A CA 1
ATOM 1391 C C . ALA A 1 172 ? 10.808 13.238 -22.366 1.00 85.44 172 ALA A C 1
ATOM 1393 O O . ALA A 1 172 ? 10.067 12.554 -21.665 1.00 85.44 172 ALA A O 1
ATOM 1394 N N . PHE A 1 173 ? 11.935 12.754 -22.896 1.00 84.56 173 PHE A N 1
ATOM 1395 C CA . PHE A 1 173 ? 12.367 11.365 -22.718 1.00 84.56 173 PHE A CA 1
ATOM 1396 C C . PHE A 1 173 ? 12.661 11.065 -21.244 1.00 84.56 173 PHE A C 1
ATOM 1398 O O . PHE A 1 173 ? 12.084 10.140 -20.678 1.00 84.56 173 PHE A O 1
ATOM 1405 N N . VAL A 1 174 ? 13.459 11.920 -20.595 1.00 85.12 174 VAL A N 1
ATOM 1406 C CA . VAL A 1 174 ? 13.816 11.783 -19.171 1.00 85.12 174 VAL A CA 1
ATOM 1407 C C . VAL A 1 174 ? 12.570 11.809 -18.278 1.00 85.12 174 VAL A C 1
ATOM 1409 O O . VAL A 1 174 ? 12.487 11.069 -17.299 1.00 85.12 174 VAL A O 1
ATOM 1412 N N . LEU A 1 175 ? 11.578 12.639 -18.618 1.00 87.75 175 LEU A N 1
ATOM 1413 C CA . LEU A 1 175 ? 10.315 12.704 -17.880 1.00 87.75 175 LEU A CA 1
ATOM 1414 C C . LEU A 1 175 ? 9.469 11.437 -18.051 1.00 87.75 175 LEU A C 1
ATOM 1416 O O . LEU A 1 175 ? 8.914 10.951 -17.066 1.00 87.75 175 LEU A O 1
ATOM 1420 N N . ILE A 1 176 ? 9.367 10.898 -19.270 1.00 87.06 176 ILE A N 1
ATOM 1421 C CA . ILE A 1 176 ? 8.621 9.658 -19.540 1.00 87.06 176 ILE A CA 1
ATOM 1422 C C . ILE A 1 176 ? 9.288 8.474 -18.834 1.00 87.06 176 ILE A C 1
ATOM 1424 O O . ILE A 1 176 ? 8.608 7.702 -18.161 1.00 87.06 176 ILE A O 1
ATOM 1428 N N . GLU A 1 177 ? 10.611 8.362 -18.933 1.00 86.19 177 GLU A N 1
ATOM 1429 C CA . GLU A 1 177 ? 11.395 7.321 -18.268 1.00 86.19 177 GLU A CA 1
ATOM 1430 C C . GLU A 1 177 ? 11.218 7.383 -16.745 1.00 86.19 177 GLU A C 1
ATOM 1432 O O . GLU A 1 177 ? 10.796 6.406 -16.121 1.00 86.19 177 GLU A O 1
ATOM 1437 N N . GLY A 1 178 ? 11.439 8.560 -16.147 1.00 89.75 178 GLY A N 1
ATOM 1438 C CA . GLY A 1 178 ? 11.254 8.769 -14.712 1.00 89.75 178 GLY A CA 1
ATOM 1439 C C . GLY A 1 178 ? 9.825 8.467 -14.257 1.00 89.75 178 GLY A C 1
ATOM 1440 O O . GLY A 1 178 ? 9.624 7.880 -13.194 1.00 89.75 178 GLY A O 1
ATOM 1441 N N . PHE A 1 179 ? 8.824 8.792 -15.078 1.00 90.38 179 PHE A N 1
ATOM 1442 C CA . PHE A 1 179 ? 7.431 8.463 -14.794 1.00 90.38 179 PHE A CA 1
ATOM 1443 C C . PHE A 1 179 ? 7.174 6.950 -14.791 1.00 90.38 179 PHE A C 1
ATOM 1445 O O . PHE A 1 179 ? 6.499 6.447 -13.896 1.00 90.38 179 PHE A O 1
ATOM 1452 N N . ILE A 1 180 ? 7.727 6.199 -15.742 1.00 89.19 180 ILE A N 1
ATOM 1453 C CA . ILE A 1 180 ? 7.551 4.740 -15.810 1.00 89.19 180 ILE A CA 1
ATOM 1454 C C . ILE A 1 180 ? 8.245 4.047 -14.641 1.00 89.19 180 ILE A C 1
ATOM 1456 O O . ILE A 1 180 ? 7.653 3.159 -14.020 1.00 89.19 180 ILE A O 1
ATOM 1460 N N . ILE A 1 181 ? 9.460 4.479 -14.300 1.00 89.94 181 ILE A N 1
ATOM 1461 C CA . ILE A 1 181 ? 10.190 3.982 -13.129 1.00 89.94 181 ILE A CA 1
ATOM 1462 C C . ILE A 1 181 ? 9.382 4.267 -11.857 1.00 89.94 181 ILE A C 1
ATOM 1464 O O . ILE A 1 181 ? 9.143 3.355 -11.061 1.00 89.94 181 ILE A O 1
ATOM 1468 N N . LEU A 1 182 ? 8.872 5.495 -11.703 1.00 92.06 182 LEU A N 1
ATOM 1469 C CA . LEU A 1 182 ? 8.041 5.876 -10.561 1.00 92.06 182 LEU A CA 1
ATOM 1470 C C . LEU A 1 182 ? 6.791 5.011 -10.464 1.00 92.06 182 LEU A C 1
ATOM 1472 O O . LEU A 1 182 ? 6.447 4.538 -9.381 1.00 92.06 182 LEU A O 1
ATOM 1476 N N . MET A 1 183 ? 6.100 4.792 -11.579 1.00 90.56 183 MET A N 1
ATOM 1477 C CA . MET A 1 183 ? 4.893 3.978 -11.597 1.00 90.56 183 MET A CA 1
ATOM 1478 C C . MET A 1 183 ? 5.200 2.508 -11.290 1.00 90.56 183 MET A C 1
ATOM 1480 O O . MET A 1 183 ? 4.430 1.868 -10.574 1.00 90.56 183 MET A O 1
ATOM 1484 N N . THR A 1 184 ? 6.344 1.994 -11.745 1.00 89.62 184 THR A N 1
ATOM 1485 C CA . THR A 1 184 ? 6.811 0.634 -11.440 1.00 89.62 184 THR A CA 1
ATOM 1486 C C . THR A 1 184 ? 7.090 0.472 -9.946 1.00 89.62 184 THR A C 1
ATOM 1488 O O . THR A 1 184 ? 6.555 -0.437 -9.310 1.00 89.62 184 THR A O 1
ATOM 1491 N N . TYR A 1 185 ? 7.829 1.401 -9.331 1.00 90.19 185 TYR A N 1
ATOM 1492 C CA . TYR A 1 185 ? 8.035 1.387 -7.880 1.00 90.19 185 TYR A CA 1
ATOM 1493 C C . TYR A 1 185 ? 6.750 1.665 -7.095 1.00 90.19 185 TYR A C 1
ATOM 1495 O O . TYR A 1 185 ? 6.559 1.124 -6.007 1.00 90.19 185 TYR A O 1
ATOM 1503 N N . SER A 1 186 ? 5.824 2.451 -7.641 1.00 89.50 186 SER A N 1
ATOM 1504 C CA . SER A 1 186 ? 4.513 2.666 -7.024 1.00 89.50 186 SER A CA 1
ATOM 1505 C C . SER A 1 186 ? 3.695 1.373 -6.981 1.00 89.50 186 SER A C 1
ATOM 1507 O O . SER A 1 186 ? 3.085 1.051 -5.959 1.00 89.50 186 SER A O 1
ATOM 1509 N N . ALA A 1 187 ? 3.717 0.606 -8.070 1.00 89.06 187 ALA A N 1
ATOM 1510 C CA . ALA A 1 187 ? 3.069 -0.694 -8.169 1.00 89.06 187 ALA A CA 1
ATOM 1511 C C . ALA A 1 187 ? 3.682 -1.717 -7.203 1.00 89.06 187 ALA A C 1
ATOM 1513 O O . ALA A 1 187 ? 2.954 -2.414 -6.495 1.00 89.06 187 ALA A O 1
ATOM 1514 N N . LEU A 1 188 ? 5.014 -1.798 -7.163 1.00 87.50 188 LEU A N 1
ATOM 1515 C CA . LEU A 1 188 ? 5.743 -2.825 -6.417 1.00 87.50 188 LEU A CA 1
ATOM 1516 C C . LEU A 1 188 ? 5.908 -2.507 -4.925 1.00 87.50 188 LEU A C 1
ATOM 1518 O O . LEU A 1 188 ? 5.865 -3.420 -4.108 1.00 87.50 188 LEU A O 1
ATOM 1522 N N . LEU A 1 189 ? 6.084 -1.235 -4.555 1.00 88.81 189 LEU A N 1
ATOM 1523 C CA . LEU A 1 189 ? 6.437 -0.829 -3.189 1.00 88.81 189 LEU A CA 1
ATOM 1524 C C . LEU A 1 189 ? 5.323 -0.030 -2.509 1.00 88.81 189 LEU A C 1
ATOM 1526 O O . LEU A 1 189 ? 4.892 -0.393 -1.414 1.00 88.81 189 LEU A O 1
ATOM 1530 N N . ILE A 1 190 ? 4.824 1.035 -3.153 1.00 91.38 190 ILE A N 1
ATOM 1531 C CA . ILE A 1 190 ? 3.832 1.931 -2.527 1.00 91.38 190 ILE A CA 1
ATOM 1532 C C . ILE A 1 190 ? 2.535 1.178 -2.243 1.00 91.38 190 ILE A C 1
ATOM 1534 O O . ILE A 1 190 ? 2.001 1.263 -1.139 1.00 91.38 190 ILE A O 1
ATOM 1538 N N . LEU A 1 191 ? 2.015 0.430 -3.217 1.00 89.75 191 LEU A N 1
ATOM 1539 C CA . LEU A 1 191 ? 0.726 -0.234 -3.065 1.00 89.75 191 LEU A CA 1
ATOM 1540 C C . LEU A 1 191 ? 0.730 -1.280 -1.924 1.00 89.75 191 LEU A C 1
ATOM 1542 O O . LEU A 1 191 ? -0.125 -1.159 -1.039 1.00 89.75 191 LEU A O 1
ATOM 1546 N N . PRO A 1 192 ? 1.659 -2.258 -1.857 1.00 87.69 192 PRO A N 1
ATOM 1547 C CA . PRO A 1 192 ? 1.722 -3.189 -0.726 1.00 87.69 192 PRO A CA 1
ATOM 1548 C C . PRO A 1 192 ? 1.965 -2.497 0.621 1.00 87.69 192 PRO A C 1
ATOM 1550 O O . PRO A 1 192 ? 1.337 -2.863 1.621 1.00 87.69 192 PRO A O 1
ATOM 1553 N N . ALA A 1 193 ? 2.815 -1.463 0.660 1.00 90.62 193 ALA A N 1
ATOM 1554 C CA . ALA A 1 193 ? 3.070 -0.697 1.878 1.00 90.62 193 ALA A CA 1
ATOM 1555 C C . ALA A 1 193 ? 1.800 0.014 2.372 1.00 90.62 193 ALA A C 1
ATOM 1557 O O . ALA A 1 193 ? 1.428 -0.123 3.537 1.00 90.62 193 ALA A O 1
ATOM 1558 N N . LEU A 1 194 ? 1.071 0.698 1.486 1.00 91.31 194 LEU A N 1
ATOM 1559 C CA . LEU A 1 194 ? -0.183 1.371 1.830 1.00 91.31 194 LEU A CA 1
ATOM 1560 C C . LEU A 1 194 ? -1.259 0.391 2.293 1.00 91.31 194 LEU A C 1
ATOM 1562 O O . LEU A 1 194 ? -1.997 0.701 3.229 1.00 91.31 194 LEU A O 1
ATOM 1566 N N . MET A 1 195 ? -1.338 -0.799 1.695 1.00 89.38 195 MET A N 1
ATOM 1567 C CA . MET A 1 195 ? -2.274 -1.828 2.154 1.00 89.38 195 MET A CA 1
ATOM 1568 C C . MET A 1 195 ? -1.893 -2.391 3.515 1.00 89.38 195 MET A C 1
ATOM 1570 O O . MET A 1 195 ? -2.775 -2.619 4.345 1.00 89.38 195 MET A O 1
ATOM 1574 N N . THR A 1 196 ? -0.598 -2.534 3.784 1.00 87.81 196 THR A N 1
ATOM 1575 C CA . THR A 1 196 ? -0.092 -2.923 5.102 1.00 87.81 196 THR A CA 1
ATOM 1576 C C . THR A 1 196 ? -0.430 -1.861 6.149 1.00 87.81 196 THR A C 1
ATOM 1578 O O . THR A 1 196 ? -0.980 -2.196 7.197 1.00 87.81 196 THR A O 1
ATOM 1581 N N . ILE A 1 197 ? -0.208 -0.576 5.848 1.00 92.06 197 ILE A N 1
ATOM 1582 C CA . ILE A 1 197 ? -0.556 0.544 6.736 1.00 92.06 197 ILE A CA 1
ATOM 1583 C C . ILE A 1 197 ? -2.072 0.614 6.956 1.00 92.06 197 ILE A C 1
ATOM 1585 O O . ILE A 1 197 ? -2.515 0.791 8.091 1.00 92.06 197 ILE A O 1
ATOM 1589 N N . LEU A 1 198 ? -2.885 0.436 5.910 1.00 89.50 198 LEU A N 1
ATOM 1590 C CA . LEU A 1 198 ? -4.345 0.405 6.021 1.00 89.50 198 LEU A CA 1
ATOM 1591 C C . LEU A 1 198 ? -4.808 -0.735 6.933 1.00 89.50 198 LEU A C 1
ATOM 1593 O O . LEU A 1 198 ? -5.578 -0.499 7.866 1.00 89.50 198 LEU A O 1
ATOM 1597 N N . CYS A 1 199 ? -4.322 -1.955 6.694 1.00 87.12 199 CYS A N 1
ATOM 1598 C CA . CYS A 1 199 ? -4.665 -3.117 7.510 1.00 87.12 199 CYS A CA 1
ATOM 1599 C C . CYS A 1 199 ? -4.215 -2.924 8.960 1.00 87.12 199 CYS A C 1
ATOM 1601 O O . CYS A 1 199 ? -5.012 -3.139 9.872 1.00 87.12 199 CYS A O 1
ATOM 1603 N N . GLY A 1 200 ? -2.984 -2.451 9.172 1.00 87.06 200 GLY A N 1
ATOM 1604 C CA . GLY A 1 200 ? -2.440 -2.145 10.493 1.00 87.06 200 GLY A CA 1
ATOM 1605 C C . GLY A 1 200 ? -3.249 -1.076 11.224 1.00 87.06 200 GLY A C 1
ATOM 1606 O O . GLY A 1 200 ? -3.551 -1.236 12.401 1.00 87.06 200 GLY A O 1
ATOM 1607 N N . THR A 1 201 ? -3.696 -0.034 10.519 1.00 89.12 201 THR A N 1
ATOM 1608 C CA . THR A 1 201 ? -4.527 1.038 11.089 1.00 89.12 201 THR A CA 1
ATOM 1609 C C . THR A 1 201 ? -5.894 0.519 11.527 1.00 89.12 201 THR A C 1
ATOM 1611 O O . THR A 1 201 ? -6.325 0.785 12.649 1.00 89.12 201 THR A O 1
ATOM 1614 N N . VAL A 1 202 ? -6.580 -0.240 10.663 1.00 85.81 202 VAL A N 1
ATOM 1615 C CA . VAL A 1 202 ? -7.886 -0.840 10.987 1.00 85.81 202 VAL A CA 1
ATOM 1616 C C . VAL A 1 202 ? -7.750 -1.804 12.162 1.00 85.81 202 VAL A C 1
ATOM 1618 O O . VAL A 1 202 ? -8.548 -1.755 13.097 1.00 85.81 202 VAL A O 1
ATOM 1621 N N . TYR A 1 203 ? -6.724 -2.651 12.128 1.00 85.12 203 TYR A N 1
ATOM 1622 C CA . TYR A 1 203 ? -6.449 -3.627 13.170 1.00 85.12 203 TYR A CA 1
ATOM 1623 C C . TYR A 1 203 ? -6.154 -2.958 14.513 1.00 85.12 203 TYR A C 1
ATOM 1625 O O . TYR A 1 203 ? -6.797 -3.281 15.511 1.00 85.12 203 TYR A O 1
ATOM 1633 N N . TYR A 1 204 ? -5.247 -1.979 14.529 1.00 86.75 204 TYR A N 1
ATOM 1634 C CA . TYR A 1 204 ? -4.925 -1.222 15.731 1.00 86.75 204 TYR A CA 1
ATOM 1635 C C . TYR A 1 204 ? -6.173 -0.553 16.309 1.00 86.75 204 TYR A C 1
ATOM 1637 O O . TYR A 1 204 ? -6.432 -0.668 17.503 1.00 86.75 204 TYR A O 1
ATOM 1645 N N . LYS A 1 205 ? -7.000 0.076 15.464 1.00 86.12 205 LYS A N 1
ATOM 1646 C CA . LYS A 1 205 ? -8.243 0.706 15.920 1.00 86.12 205 LYS A CA 1
ATOM 1647 C C . LYS A 1 205 ? -9.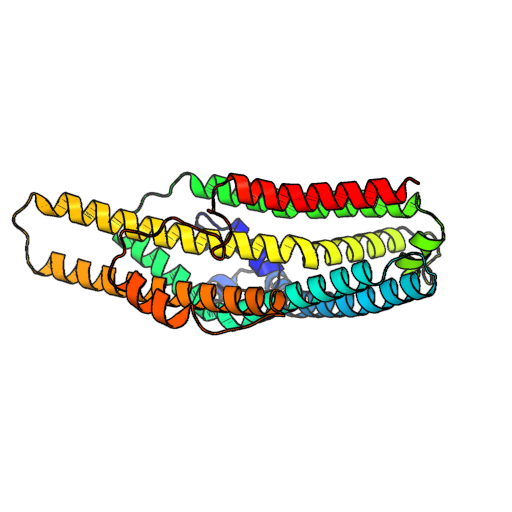216 -0.278 16.552 1.00 86.12 205 LYS A C 1
ATOM 1649 O O . LYS A 1 205 ? -9.828 0.049 17.560 1.00 86.12 205 LYS A O 1
ATOM 1654 N N . VAL A 1 206 ? -9.355 -1.473 15.991 1.00 84.38 206 VAL A N 1
ATOM 1655 C CA . VAL A 1 206 ? -10.184 -2.520 16.600 1.00 84.38 206 VAL A CA 1
ATOM 1656 C C . VAL A 1 206 ? -9.589 -2.987 17.928 1.00 84.38 206 VAL A C 1
ATOM 1658 O O . VAL A 1 206 ? -10.329 -3.136 18.894 1.00 84.38 206 VAL A O 1
ATOM 1661 N N . SER A 1 207 ? -8.269 -3.165 18.006 1.00 85.06 207 SER A N 1
ATOM 1662 C CA . SER A 1 207 ? -7.581 -3.546 19.246 1.00 85.06 207 SER A CA 1
ATOM 1663 C C . SER A 1 207 ? -7.758 -2.506 20.358 1.00 85.06 207 SER A C 1
ATOM 1665 O O . SER A 1 207 ? -7.986 -2.870 21.507 1.00 85.06 207 SER A O 1
ATOM 1667 N N . ASP A 1 208 ? -7.681 -1.222 20.018 1.00 86.38 208 ASP A N 1
ATOM 1668 C CA . ASP A 1 208 ? -7.866 -0.092 20.936 1.00 86.38 208 ASP A CA 1
ATOM 1669 C C . ASP A 1 208 ? -9.303 -0.038 21.489 1.00 86.38 208 ASP A C 1
ATOM 1671 O O . ASP A 1 208 ? -9.522 0.184 22.680 1.00 86.38 208 ASP A O 1
ATOM 1675 N N . LEU A 1 209 ? -10.292 -0.345 20.639 1.00 85.12 209 LEU A N 1
ATOM 1676 C CA . LEU A 1 209 ? -11.689 -0.502 21.055 1.00 85.12 209 LEU A CA 1
ATOM 1677 C C . LEU A 1 209 ? -11.879 -1.683 22.009 1.00 85.12 209 LEU A C 1
ATOM 1679 O O . LEU A 1 209 ? -12.583 -1.538 23.003 1.00 85.12 209 LEU A O 1
ATOM 1683 N N . PHE A 1 210 ? -11.250 -2.832 21.736 1.00 82.69 210 PHE A N 1
ATOM 1684 C CA . PHE A 1 210 ? -11.304 -3.982 22.647 1.00 82.69 210 PHE A CA 1
ATOM 1685 C C . PHE A 1 210 ? -10.717 -3.632 24.008 1.00 82.69 210 PHE A C 1
ATOM 1687 O O . PHE A 1 210 ? -11.361 -3.893 25.019 1.00 82.69 210 PHE A O 1
ATOM 1694 N N . LYS A 1 211 ? -9.541 -2.994 24.028 1.00 86.69 211 LYS A N 1
ATOM 1695 C CA . LYS A 1 211 ? -8.914 -2.548 25.273 1.00 86.69 211 LYS A CA 1
ATOM 1696 C C . LYS A 1 211 ? -9.840 -1.614 26.052 1.00 86.69 211 LYS A C 1
ATOM 1698 O O . LYS A 1 211 ? -10.078 -1.847 27.224 1.00 86.69 211 LYS A O 1
ATOM 1703 N N . SER A 1 212 ? -10.443 -0.638 25.375 1.00 86.62 212 SER A N 1
ATOM 1704 C CA . SER A 1 212 ? -11.367 0.310 26.008 1.00 86.62 212 SER A CA 1
ATOM 1705 C C . SER A 1 212 ? -12.610 -0.371 26.598 1.00 86.62 212 SER A C 1
ATOM 1707 O O . SER A 1 212 ? -13.102 0.049 27.640 1.00 86.62 212 SER A O 1
ATOM 1709 N N . ILE A 1 213 ? -13.124 -1.431 25.960 1.00 81.00 213 ILE A N 1
ATOM 1710 C CA . ILE A 1 213 ? -14.225 -2.238 26.511 1.00 81.00 213 ILE A CA 1
ATOM 1711 C C . ILE A 1 213 ? -13.766 -3.027 27.743 1.00 81.00 213 ILE A C 1
ATOM 1713 O O . ILE A 1 213 ? -14.515 -3.094 28.713 1.00 81.00 213 ILE A O 1
ATOM 1717 N N . CYS A 1 214 ? -12.562 -3.607 27.725 1.00 83.75 214 CYS A N 1
ATOM 1718 C CA . CYS A 1 214 ? -11.998 -4.305 28.884 1.00 83.75 214 CYS A CA 1
ATOM 1719 C C . CYS A 1 214 ? -11.778 -3.350 30.064 1.00 83.75 214 CYS A C 1
ATOM 1721 O O . CYS A 1 214 ? -12.259 -3.628 31.156 1.00 83.75 214 CYS A O 1
ATOM 1723 N N . ASP A 1 215 ? -11.155 -2.194 29.825 1.00 85.94 215 ASP A N 1
ATOM 1724 C CA . ASP A 1 215 ? -10.941 -1.161 30.843 1.00 85.94 215 ASP A CA 1
ATOM 1725 C C . ASP A 1 215 ? -12.293 -0.680 31.409 1.00 85.94 215 ASP A C 1
ATOM 1727 O O . ASP A 1 215 ? -12.446 -0.458 32.610 1.00 85.94 215 ASP A O 1
ATOM 1731 N N . TYR A 1 216 ? -13.321 -0.552 30.559 1.00 82.06 216 TYR A N 1
ATOM 1732 C CA . TYR A 1 216 ? -14.677 -0.237 31.007 1.00 82.06 216 TYR A CA 1
ATOM 1733 C C . TYR A 1 216 ? -15.255 -1.350 31.895 1.00 82.06 216 TYR A C 1
ATOM 1735 O O . TYR A 1 216 ? -15.753 -1.046 32.973 1.00 82.06 216 TYR A O 1
ATOM 1743 N N . LEU A 1 217 ? -15.137 -2.623 31.500 1.00 79.38 217 LEU A N 1
ATOM 1744 C CA . LEU A 1 217 ? -15.582 -3.781 32.291 1.00 79.38 217 LEU A CA 1
ATOM 1745 C C . LEU A 1 217 ? -14.887 -3.881 33.655 1.00 79.38 217 LEU A C 1
ATOM 1747 O O . LEU A 1 217 ? -15.546 -4.179 34.645 1.00 79.38 217 LEU A O 1
ATOM 1751 N N . GLU A 1 218 ? -13.584 -3.617 33.732 1.00 83.75 218 GLU A N 1
ATOM 1752 C CA . GLU A 1 218 ? -12.846 -3.641 35.001 1.00 83.75 218 GLU A CA 1
ATOM 1753 C C . GLU A 1 218 ? -13.347 -2.559 35.965 1.00 83.75 218 GLU A C 1
ATOM 1755 O O . GLU A 1 218 ? -13.587 -2.838 37.141 1.00 83.75 218 GLU A O 1
ATOM 1760 N N . ASN A 1 219 ? -13.622 -1.355 35.453 1.00 85.56 219 ASN A N 1
ATOM 1761 C CA . ASN A 1 219 ? -14.244 -0.281 36.231 1.00 85.56 219 ASN A CA 1
ATOM 1762 C C . ASN A 1 219 ? -15.686 -0.627 36.667 1.00 85.56 219 ASN A C 1
ATOM 1764 O O . ASN A 1 219 ? -16.173 -0.125 37.685 1.00 85.56 219 ASN A O 1
ATOM 1768 N N . LEU A 1 220 ? -16.364 -1.525 35.939 1.00 79.25 220 LEU A N 1
ATOM 1769 C CA . LEU A 1 220 ? -17.682 -2.048 36.306 1.00 79.25 220 LEU A CA 1
ATOM 1770 C C . LEU A 1 220 ? -17.659 -3.100 37.430 1.00 79.25 220 LEU A C 1
ATOM 1772 O O . LEU A 1 220 ? -18.715 -3.473 37.922 1.00 79.25 220 LEU A O 1
ATOM 1776 N N . ASN A 1 221 ? -16.514 -3.577 37.911 1.00 72.25 221 ASN A N 1
ATOM 1777 C CA . ASN A 1 221 ? -16.524 -4.554 39.010 1.00 72.25 221 ASN A CA 1
ATOM 1778 C C . ASN A 1 221 ? -16.736 -3.923 40.406 1.00 72.25 221 ASN A C 1
ATOM 1780 O O . ASN A 1 221 ? -16.855 -4.651 41.387 1.00 72.25 221 ASN A O 1
ATOM 1784 N N . GLY A 1 222 ? -16.817 -2.586 40.515 1.00 70.75 222 GLY A N 1
ATOM 1785 C CA . GLY A 1 222 ? -16.864 -1.868 41.801 1.00 70.75 222 GLY A CA 1
ATOM 1786 C C . GLY A 1 222 ? -18.184 -1.188 42.203 1.00 70.75 222 GLY A C 1
ATOM 1787 O O . GLY A 1 222 ? -18.229 -0.582 43.270 1.00 70.75 222 GLY A O 1
ATOM 1788 N N . ILE A 1 223 ? -19.248 -1.224 41.391 1.00 66.06 223 ILE A N 1
ATOM 1789 C CA . ILE A 1 223 ? -20.494 -0.460 41.646 1.00 66.06 223 ILE A CA 1
ATOM 1790 C C . ILE A 1 223 ? -21.721 -1.375 41.451 1.00 66.06 223 ILE A C 1
ATOM 1792 O O . ILE A 1 223 ? -21.678 -2.346 40.707 1.00 66.06 223 ILE A O 1
ATOM 1796 N N . SER A 1 224 ? -22.825 -1.120 42.156 1.00 71.88 224 SER A N 1
ATOM 1797 C CA . SER A 1 224 ? -24.102 -1.826 41.956 1.00 71.88 224 SER A CA 1
ATOM 1798 C C . SER A 1 224 ? -24.773 -1.327 40.668 1.00 71.88 224 SER A C 1
ATOM 1800 O O . SER A 1 224 ? -25.210 -0.176 40.609 1.00 71.88 224 SER A O 1
ATOM 1802 N N . TYR A 1 225 ? -24.811 -2.153 39.614 1.00 65.56 225 TYR A N 1
ATOM 1803 C CA . TYR A 1 225 ? -25.173 -1.702 38.260 1.00 65.56 225 TYR A CA 1
ATOM 1804 C C . TYR A 1 225 ? -26.619 -1.978 37.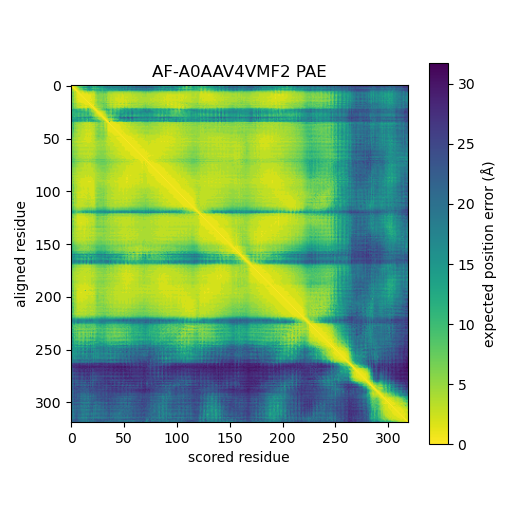839 1.00 65.56 225 TYR A C 1
ATOM 1806 O O . TYR A 1 225 ? -27.219 -3.009 38.146 1.00 65.56 225 TYR A O 1
ATOM 1814 N N . LYS A 1 226 ? -27.150 -1.056 37.019 1.00 76.44 226 LYS A N 1
ATOM 1815 C CA . LYS A 1 226 ? -28.414 -1.213 36.289 1.00 76.44 226 LYS A CA 1
ATOM 1816 C C . LYS A 1 226 ? -28.221 -2.149 35.095 1.00 76.44 226 LYS A C 1
ATOM 1818 O O . LYS A 1 226 ? -27.392 -1.901 34.221 1.00 76.44 226 LYS A O 1
ATOM 1823 N N . TYR A 1 227 ? -29.079 -3.163 35.001 1.00 77.50 227 TYR A N 1
ATOM 1824 C CA . TYR A 1 227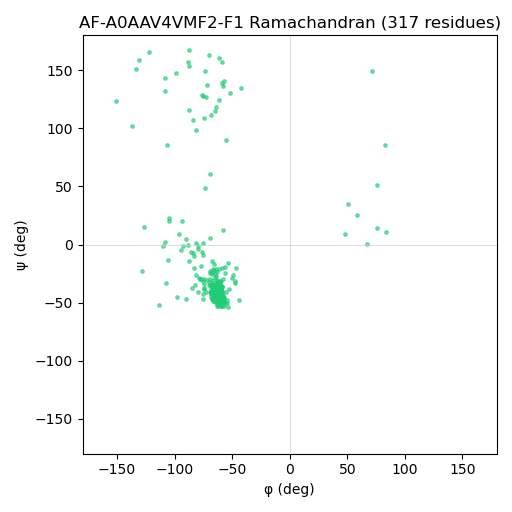 ? -29.112 -4.166 33.925 1.00 77.50 227 TYR A CA 1
ATOM 1825 C C . TYR A 1 227 ? -29.041 -3.573 32.499 1.00 77.50 227 TYR A C 1
ATOM 1827 O O . TYR A 1 227 ? -28.447 -4.162 31.597 1.00 77.50 227 TYR A O 1
ATOM 1835 N N . SER A 1 228 ? -29.587 -2.368 32.292 1.00 84.06 228 SER A N 1
ATOM 1836 C CA . SER A 1 228 ? -29.579 -1.672 30.999 1.00 84.06 228 SER A CA 1
ATOM 1837 C C . SER A 1 228 ? -28.185 -1.308 30.474 1.00 84.06 228 SER A C 1
ATOM 1839 O O . SER A 1 228 ? -28.000 -1.228 29.261 1.00 84.06 228 SER A O 1
ATOM 1841 N N . GLU A 1 229 ? -27.210 -1.055 31.350 1.00 77.75 229 GLU A N 1
ATOM 1842 C CA . GLU A 1 229 ? -25.843 -0.693 30.939 1.00 77.75 229 GLU A CA 1
ATOM 1843 C C . GLU A 1 229 ? -25.044 -1.932 30.530 1.00 77.75 229 GLU A C 1
ATOM 1845 O O . GLU A 1 229 ? -24.394 -1.931 29.483 1.00 77.75 229 GLU A O 1
ATOM 1850 N N . ILE A 1 230 ? -25.205 -3.029 31.278 1.00 77.06 230 ILE A N 1
ATOM 1851 C CA . ILE A 1 230 ? -24.618 -4.338 30.960 1.00 77.06 230 ILE A CA 1
ATOM 1852 C C . ILE A 1 230 ? -25.117 -4.828 29.595 1.00 77.06 230 ILE A C 1
ATOM 1854 O O . ILE A 1 230 ? -24.328 -5.288 28.770 1.00 77.06 230 ILE A O 1
ATOM 1858 N N . PHE A 1 231 ? -26.416 -4.677 29.315 1.00 80.94 231 PHE A N 1
ATOM 1859 C CA . PHE A 1 231 ? -26.984 -5.097 28.034 1.00 80.94 231 PHE A CA 1
ATOM 1860 C C . PHE A 1 231 ? -26.405 -4.310 26.844 1.00 80.94 231 PHE A C 1
ATOM 1862 O O . PHE A 1 231 ? -26.005 -4.911 25.846 1.00 80.94 231 PHE A O 1
ATOM 1869 N N . LYS A 1 232 ? -26.274 -2.978 26.960 1.00 80.69 232 LYS A N 1
ATOM 1870 C CA . LYS A 1 232 ? -25.639 -2.137 25.923 1.00 80.69 232 LYS A CA 1
ATOM 1871 C C . LYS A 1 232 ? -24.176 -2.515 25.691 1.00 80.69 232 LYS A C 1
ATOM 1873 O O . LYS A 1 232 ? -23.701 -2.508 24.552 1.00 80.69 232 LYS A O 1
ATOM 1878 N N . LEU A 1 233 ? -23.458 -2.859 26.755 1.00 75.62 233 LEU A N 1
ATOM 1879 C CA . LEU A 1 233 ? -22.068 -3.284 26.660 1.00 75.62 233 LEU A CA 1
ATOM 1880 C C . LEU A 1 233 ? -21.934 -4.635 25.947 1.00 75.62 233 LEU A C 1
ATOM 1882 O O . LEU A 1 233 ? -21.089 -4.778 25.063 1.00 75.62 233 LEU A O 1
ATOM 1886 N N . LEU A 1 234 ? -22.807 -5.595 26.260 1.00 76.06 234 LEU A N 1
ATOM 1887 C CA . LEU A 1 234 ? -22.845 -6.896 25.591 1.00 76.06 234 LEU A CA 1
ATOM 1888 C C . LEU A 1 234 ? -23.177 -6.761 24.097 1.00 76.06 234 LEU A C 1
ATOM 1890 O O . LEU A 1 234 ? -22.570 -7.433 23.261 1.00 76.06 234 LEU A O 1
ATOM 1894 N N . GLU A 1 235 ? -24.098 -5.862 23.737 1.00 81.25 235 GLU A N 1
ATOM 1895 C CA . GLU A 1 235 ? -24.409 -5.545 22.339 1.00 81.25 235 GLU A CA 1
ATOM 1896 C C . GLU A 1 235 ? -23.190 -4.953 21.609 1.00 81.25 235 GLU A C 1
ATOM 1898 O O . GLU A 1 235 ? -22.848 -5.379 20.500 1.00 81.25 235 GLU A O 1
ATOM 1903 N N . THR A 1 236 ? -22.476 -4.038 22.271 1.00 77.19 236 THR A N 1
ATOM 1904 C CA . THR A 1 236 ? -21.236 -3.424 21.771 1.00 77.19 236 THR A CA 1
ATOM 1905 C C . THR A 1 236 ? -20.142 -4.474 21.554 1.00 77.19 236 THR A C 1
ATOM 1907 O O . THR A 1 236 ? -19.524 -4.519 20.486 1.00 77.19 236 THR A O 1
ATOM 1910 N N . TYR A 1 237 ? -19.952 -5.376 22.522 1.00 76.38 237 TYR A N 1
ATOM 1911 C CA . TYR A 1 237 ? -19.012 -6.492 22.429 1.00 76.38 237 TYR A CA 1
ATOM 1912 C C . TYR A 1 237 ? -19.361 -7.434 21.270 1.00 76.38 237 TYR A C 1
ATOM 1914 O O . TYR A 1 237 ? -18.497 -7.767 20.459 1.00 76.38 237 TYR A O 1
ATOM 1922 N N . ASN A 1 238 ? -20.637 -7.803 21.118 1.00 78.94 238 ASN A N 1
ATOM 1923 C CA . ASN A 1 238 ? -21.104 -8.639 20.009 1.00 78.94 238 ASN A CA 1
ATOM 1924 C C . ASN A 1 238 ? -20.836 -7.997 18.641 1.00 78.94 238 ASN A C 1
ATOM 1926 O O . ASN A 1 238 ? -20.484 -8.681 17.674 1.00 78.94 238 ASN A O 1
ATOM 1930 N N . LEU A 1 239 ? -20.991 -6.676 18.535 1.00 77.56 239 LEU A N 1
ATOM 1931 C CA . LEU A 1 239 ? -20.704 -5.948 17.304 1.00 77.56 239 LEU A CA 1
ATOM 1932 C C . LEU A 1 239 ? -19.198 -5.936 17.006 1.00 77.56 239 LEU A C 1
ATOM 1934 O O . LEU A 1 239 ? -18.803 -6.176 15.861 1.00 77.56 239 LEU A O 1
ATOM 1938 N N . LEU A 1 240 ? -18.360 -5.739 18.027 1.00 74.31 240 LEU A N 1
ATOM 1939 C CA . LEU A 1 240 ? -16.905 -5.774 17.897 1.00 74.31 240 LEU A CA 1
ATOM 1940 C C . LEU A 1 240 ? -16.396 -7.180 17.540 1.00 74.31 240 LEU A C 1
ATOM 1942 O O . LEU A 1 240 ? -15.536 -7.319 16.670 1.00 74.31 240 LEU A O 1
ATOM 1946 N N . TYR A 1 241 ? -16.996 -8.225 18.114 1.00 74.94 241 TYR A N 1
ATOM 1947 C CA . TYR A 1 241 ? -16.734 -9.622 17.765 1.00 74.94 241 TYR A CA 1
ATOM 1948 C C . TYR A 1 241 ? -17.085 -9.926 16.301 1.00 74.94 241 TYR A C 1
ATOM 1950 O O . TYR A 1 241 ? -16.310 -10.551 15.578 1.00 74.94 241 TYR A O 1
ATOM 1958 N N . LYS A 1 242 ? -18.221 -9.423 15.799 1.00 78.25 242 LYS A N 1
ATOM 1959 C CA . LYS A 1 242 ? -18.569 -9.554 14.372 1.00 78.25 242 LYS A CA 1
ATOM 1960 C C . LYS A 1 242 ? -17.539 -8.868 13.467 1.00 78.25 242 LYS A C 1
ATOM 1962 O O . LYS A 1 242 ? -17.208 -9.409 12.411 1.00 78.25 242 LYS A O 1
ATOM 1967 N N . ILE A 1 243 ? -17.020 -7.704 13.863 1.00 74.50 243 ILE A N 1
ATOM 1968 C CA . ILE A 1 243 ? -15.970 -6.992 13.114 1.00 74.50 243 ILE A CA 1
ATOM 1969 C C . ILE A 1 243 ? -14.649 -7.770 13.157 1.00 74.50 243 ILE A C 1
ATOM 1971 O O . ILE A 1 243 ? -14.037 -7.987 12.110 1.00 74.50 243 ILE A O 1
ATOM 1975 N N . SER A 1 244 ? -14.221 -8.241 14.331 1.00 73.88 244 SER A N 1
ATOM 1976 C CA . SER A 1 244 ? -12.979 -9.009 14.478 1.00 73.88 244 SER A CA 1
ATOM 1977 C C . SER A 1 244 ? -13.032 -10.319 13.695 1.00 73.88 244 SER A C 1
ATOM 1979 O O . SER A 1 244 ? -12.061 -10.682 13.031 1.00 73.88 244 SER A O 1
ATOM 1981 N N . PHE A 1 245 ? -14.191 -10.980 13.660 1.00 74.50 245 PHE A N 1
ATOM 1982 C CA . PHE A 1 245 ? -14.419 -12.164 12.840 1.00 74.50 245 PHE A CA 1
ATOM 1983 C C . PHE A 1 245 ? -14.286 -11.870 11.336 1.00 74.50 245 PHE A C 1
ATOM 1985 O O . PHE A 1 245 ? -13.653 -12.633 10.603 1.00 74.50 245 PHE A O 1
ATOM 1992 N N . GLN A 1 246 ? -14.810 -10.735 10.859 1.00 70.12 246 GLN A N 1
ATOM 1993 C CA . GLN A 1 246 ? -14.631 -10.306 9.466 1.00 70.12 246 GLN A CA 1
ATOM 1994 C C . GLN A 1 246 ? -13.161 -10.015 9.132 1.00 70.12 246 GLN A C 1
ATOM 1996 O O . GLN A 1 246 ? -12.685 -10.412 8.067 1.00 70.12 246 GLN A O 1
ATOM 2001 N N . ILE A 1 247 ? -12.421 -9.391 10.052 1.00 64.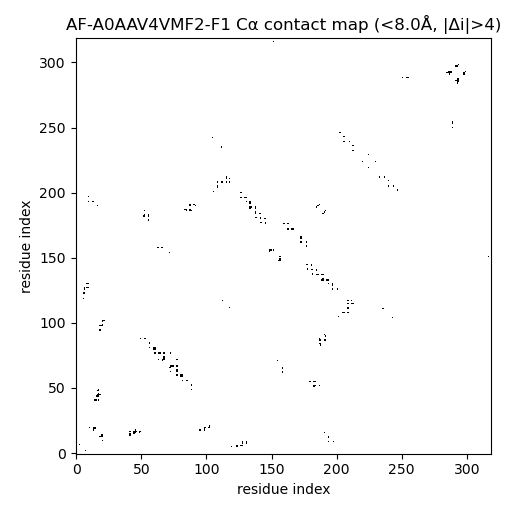38 247 ILE A N 1
ATOM 2002 C CA . ILE A 1 247 ? -10.976 -9.153 9.911 1.00 64.38 247 ILE A CA 1
ATOM 2003 C C . ILE A 1 247 ? -10.205 -10.480 9.907 1.00 64.38 247 ILE A C 1
ATOM 2005 O O . ILE A 1 247 ? -9.314 -10.680 9.081 1.00 64.38 247 ILE A O 1
ATOM 2009 N N . ARG A 1 248 ? -10.585 -11.437 10.759 1.00 69.44 248 ARG A N 1
ATOM 2010 C CA . ARG A 1 248 ? -9.996 -12.783 10.784 1.00 69.44 248 ARG A CA 1
ATOM 2011 C C . ARG A 1 248 ? -10.200 -13.514 9.458 1.00 69.44 248 ARG A C 1
ATOM 2013 O O . ARG A 1 248 ? -9.286 -14.191 8.999 1.00 69.44 248 ARG A O 1
ATOM 2020 N N . ARG A 1 249 ? -11.347 -13.325 8.801 1.00 64.94 249 ARG A N 1
ATOM 2021 C CA . ARG A 1 249 ? -11.610 -13.874 7.461 1.00 64.94 249 ARG A CA 1
ATOM 2022 C C . ARG A 1 249 ? -10.733 -13.233 6.377 1.00 64.94 249 ARG A C 1
ATOM 2024 O O . ARG A 1 249 ? -10.328 -13.908 5.437 1.00 64.94 249 ARG A O 1
ATOM 2031 N N . PHE A 1 250 ? -10.388 -11.951 6.507 1.00 55.72 250 PHE A N 1
ATOM 2032 C CA . PHE A 1 250 ? -9.376 -11.314 5.654 1.00 55.72 250 PHE A CA 1
ATOM 2033 C C . PHE A 1 250 ? -7.983 -11.910 5.878 1.00 55.72 250 PHE A C 1
ATOM 2035 O O . PHE A 1 250 ? -7.303 -12.258 4.913 1.00 55.72 250 PHE A O 1
ATOM 2042 N N . ARG A 1 251 ? -7.594 -12.089 7.146 1.00 56.75 251 ARG A N 1
ATOM 2043 C CA . ARG A 1 251 ? -6.331 -12.734 7.529 1.00 56.75 251 ARG A CA 1
ATOM 2044 C C . ARG A 1 251 ? -6.235 -14.156 6.978 1.00 56.75 251 ARG A C 1
ATOM 2046 O O . ARG A 1 251 ? -5.190 -14.516 6.450 1.00 56.75 251 ARG A O 1
ATOM 2053 N N . SER A 1 252 ? -7.312 -14.941 7.050 1.00 58.78 252 SER A N 1
ATOM 2054 C CA . SER A 1 252 ? -7.316 -16.310 6.528 1.00 58.78 252 SER A CA 1
ATOM 2055 C C . SER A 1 252 ? -7.161 -16.347 5.008 1.00 58.78 252 SER A C 1
ATOM 2057 O O . SER A 1 252 ? -6.477 -17.223 4.505 1.00 58.78 252 SER A O 1
ATOM 2059 N N . ILE A 1 253 ? -7.740 -15.393 4.268 1.00 54.19 253 ILE A N 1
ATOM 2060 C CA . ILE A 1 253 ? -7.559 -15.298 2.808 1.00 54.19 253 ILE A CA 1
ATOM 2061 C C . ILE A 1 253 ? -6.108 -14.948 2.464 1.00 54.19 253 ILE A C 1
ATOM 2063 O O . ILE A 1 253 ? -5.517 -15.610 1.618 1.00 54.19 253 ILE A O 1
ATOM 2067 N N . LEU A 1 254 ? -5.513 -13.965 3.149 1.00 52.69 254 LEU A N 1
ATOM 2068 C CA . LEU A 1 254 ? -4.098 -13.618 2.964 1.00 52.69 254 LEU A CA 1
ATOM 2069 C C . LEU A 1 254 ? -3.179 -14.798 3.307 1.00 52.69 254 LEU A C 1
ATOM 2071 O O . LEU A 1 254 ? -2.245 -15.074 2.564 1.00 52.69 254 LEU A O 1
ATOM 2075 N N . GLN A 1 255 ? -3.482 -15.541 4.377 1.00 56.09 255 GLN A N 1
ATOM 2076 C CA . GLN A 1 255 ? -2.764 -16.767 4.728 1.00 56.09 255 GLN A CA 1
ATOM 2077 C C . GLN A 1 255 ? -2.965 -17.888 3.706 1.00 56.09 255 GLN A C 1
ATOM 2079 O O . GLN A 1 255 ? -2.017 -18.609 3.443 1.00 56.09 255 GLN A O 1
ATOM 2084 N N . ILE A 1 256 ? -4.150 -18.054 3.114 1.00 58.56 256 ILE A N 1
ATOM 2085 C CA . ILE A 1 256 ? -4.381 -19.055 2.059 1.00 58.56 256 ILE A CA 1
ATOM 2086 C C . ILE A 1 256 ? -3.584 -18.701 0.800 1.00 58.56 256 ILE A C 1
ATOM 2088 O O . ILE A 1 256 ? -2.956 -19.584 0.230 1.00 58.56 256 ILE A O 1
ATOM 2092 N N . ILE A 1 257 ? -3.556 -17.427 0.396 1.00 51.12 257 ILE A N 1
ATOM 2093 C CA . ILE A 1 257 ? -2.765 -16.961 -0.755 1.00 51.12 257 ILE A CA 1
ATOM 2094 C C . ILE A 1 257 ? -1.267 -17.155 -0.484 1.00 51.12 257 ILE A C 1
ATOM 2096 O O . ILE A 1 257 ? -0.549 -17.683 -1.324 1.00 51.12 257 ILE A O 1
ATOM 2100 N N . HIS A 1 258 ? -0.810 -16.801 0.717 1.00 50.59 258 HIS A N 1
ATOM 2101 C CA . HIS A 1 258 ? 0.572 -16.988 1.152 1.00 50.59 258 HIS A CA 1
ATOM 2102 C C . HIS A 1 258 ? 0.968 -18.471 1.232 1.00 50.59 258 HIS A C 1
ATOM 2104 O O . HIS A 1 258 ? 2.003 -18.866 0.714 1.00 50.59 258 HIS A O 1
ATOM 2110 N N . ASN A 1 259 ? 0.124 -19.318 1.823 1.00 50.28 259 ASN A N 1
ATOM 2111 C CA . ASN A 1 259 ? 0.367 -20.758 1.920 1.00 50.28 259 ASN A CA 1
ATOM 2112 C C . ASN A 1 259 ? 0.262 -21.452 0.554 1.00 50.28 259 ASN A C 1
ATOM 2114 O O . ASN A 1 259 ? 0.957 -22.434 0.337 1.00 50.28 259 ASN A O 1
ATOM 2118 N N . GLY A 1 260 ? -0.564 -20.941 -0.364 1.00 50.00 260 GLY A N 1
ATOM 2119 C CA . GLY A 1 260 ? -0.632 -21.402 -1.753 1.00 50.00 260 GLY A CA 1
ATOM 2120 C C . GLY A 1 260 ? 0.612 -21.045 -2.571 1.00 50.00 260 GLY A C 1
ATOM 2121 O O . GLY A 1 260 ? 0.932 -21.750 -3.518 1.00 50.00 260 GLY A O 1
ATOM 2122 N N . LEU A 1 261 ? 1.343 -19.996 -2.178 1.00 44.41 261 LEU A N 1
ATOM 2123 C CA . LEU A 1 261 ? 2.648 -19.642 -2.747 1.00 44.41 261 LEU A CA 1
ATOM 2124 C C . LEU A 1 261 ? 3.812 -20.437 -2.123 1.00 44.41 261 LEU A C 1
ATOM 2126 O O . LEU A 1 261 ? 4.869 -20.534 -2.734 1.00 44.41 261 LEU A O 1
ATOM 2130 N N . LEU A 1 262 ? 3.628 -21.004 -0.926 1.00 42.06 262 LEU A N 1
ATOM 2131 C CA . LEU A 1 262 ? 4.682 -21.647 -0.124 1.00 42.06 262 LEU A CA 1
ATOM 2132 C C . LEU A 1 262 ? 4.603 -23.177 -0.047 1.00 42.06 262 LEU A C 1
ATOM 2134 O O . LEU A 1 262 ? 5.411 -23.784 0.649 1.00 42.06 262 LEU A O 1
ATOM 2138 N N . ARG A 1 263 ? 3.645 -23.817 -0.721 1.00 46.91 263 ARG A N 1
ATOM 2139 C CA . ARG A 1 263 ? 3.483 -25.278 -0.688 1.00 46.91 263 ARG A CA 1
ATOM 2140 C C . ARG A 1 263 ? 3.193 -25.806 -2.091 1.00 46.91 263 ARG A C 1
ATOM 2142 O O . ARG A 1 263 ? 2.108 -25.563 -2.603 1.00 46.91 263 ARG A O 1
ATOM 2149 N N . ASN A 1 264 ? 4.157 -26.389 -2.8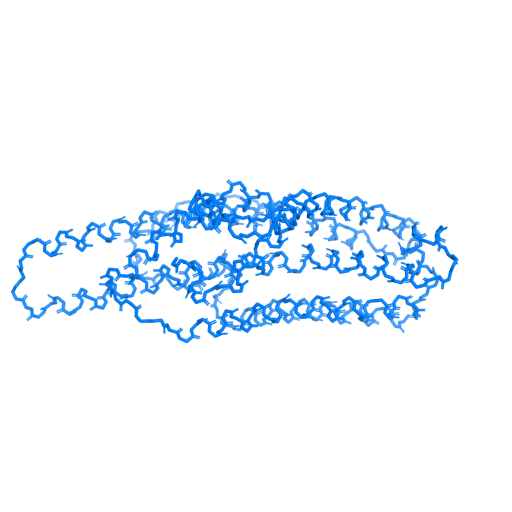07 1.00 47.12 264 ASN A N 1
ATOM 2150 C CA . ASN A 1 264 ? 4.649 -27.774 -2.675 1.00 47.12 264 ASN A CA 1
ATOM 2151 C C . ASN A 1 264 ? 4.861 -28.359 -1.261 1.00 47.12 264 ASN A C 1
ATOM 2153 O O . ASN A 1 264 ? 5.470 -27.755 -0.389 1.00 47.12 264 ASN A O 1
ATOM 2157 N N . GLU A 1 265 ? 4.374 -29.594 -1.109 1.00 47.72 265 GLU A N 1
ATOM 2158 C CA . GLU A 1 265 ? 4.495 -30.527 0.027 1.00 47.72 265 GLU A CA 1
ATOM 2159 C C . GLU A 1 265 ? 3.530 -30.374 1.226 1.00 47.72 265 GLU A C 1
ATOM 2161 O O . GLU A 1 265 ? 3.767 -29.752 2.266 1.00 47.72 265 GLU A O 1
ATOM 2166 N N . ASP A 1 266 ? 2.391 -31.028 1.001 1.00 50.34 266 ASP A N 1
ATOM 2167 C CA . ASP A 1 266 ? 1.808 -32.123 1.784 1.00 50.34 266 ASP A CA 1
ATOM 2168 C C . ASP A 1 266 ? 1.186 -31.922 3.170 1.00 50.34 266 ASP A C 1
ATOM 2170 O O . ASP A 1 266 ? 1.457 -31.010 3.940 1.00 50.34 266 ASP A O 1
ATOM 2174 N N . SER A 1 267 ? 0.199 -32.759 3.446 1.00 52.78 267 SER A N 1
ATOM 2175 C CA . SER A 1 267 ? -1.072 -32.333 4.017 1.00 52.78 267 SER A CA 1
ATOM 2176 C C . SER A 1 267 ? -1.439 -33.013 5.351 1.00 52.78 267 SER A C 1
ATOM 2178 O O . SER A 1 267 ? -0.880 -34.022 5.756 1.00 52.78 267 SER A O 1
ATOM 2180 N N . THR A 1 268 ? -2.438 -32.429 6.026 1.00 49.03 268 THR A N 1
ATOM 2181 C CA . THR A 1 268 ? -3.435 -33.160 6.842 1.00 49.03 268 THR A CA 1
ATOM 2182 C C . THR A 1 268 ? -3.047 -33.713 8.229 1.00 49.03 268 THR A C 1
ATOM 2184 O O . THR A 1 268 ? -3.398 -34.831 8.581 1.00 49.03 268 THR A O 1
ATOM 2187 N N . PHE A 1 269 ? -2.458 -32.881 9.099 1.00 46.28 269 PHE A N 1
ATOM 2188 C CA . PHE A 1 269 ? -2.436 -33.127 10.565 1.00 46.28 269 PHE A CA 1
ATOM 2189 C C . PHE A 1 269 ? -2.929 -31.922 11.406 1.00 46.28 269 PHE A C 1
ATOM 2191 O O . PHE A 1 269 ? -3.437 -32.066 12.517 1.00 46.28 269 PHE A O 1
ATOM 2198 N N . LYS A 1 270 ? -2.875 -30.702 10.848 1.00 48.09 270 LYS A N 1
ATOM 2199 C CA . LYS A 1 270 ? -3.125 -29.440 11.577 1.00 48.09 270 LYS A CA 1
ATOM 2200 C C . LYS A 1 270 ? -4.600 -29.114 11.846 1.00 48.09 270 LYS A C 1
ATOM 2202 O O . LYS A 1 270 ? -4.886 -28.321 12.740 1.00 48.09 270 LYS A O 1
ATOM 2207 N N . THR A 1 271 ? -5.545 -29.726 11.133 1.00 40.72 271 THR A N 1
ATOM 2208 C CA . THR A 1 271 ? -6.981 -29.423 11.287 1.00 40.72 271 THR A CA 1
ATOM 2209 C C . THR A 1 271 ? -7.538 -29.931 12.624 1.00 40.72 271 THR A C 1
ATOM 2211 O O . THR A 1 271 ? -8.345 -29.250 13.251 1.00 40.72 271 THR A O 1
ATOM 2214 N N . LEU A 1 272 ? -7.041 -31.073 13.117 1.00 37.03 272 LEU A N 1
ATOM 2215 C CA . LEU A 1 272 ? -7.432 -31.653 14.411 1.00 37.03 272 LEU A CA 1
ATOM 2216 C C . LEU A 1 272 ? -6.784 -30.935 15.608 1.00 37.03 272 LEU A C 1
ATOM 2218 O O . LEU A 1 272 ? -7.387 -30.825 16.674 1.00 37.03 272 LEU A O 1
ATOM 2222 N N . GLN A 1 273 ? -5.589 -30.369 15.423 1.00 45.41 273 GLN A N 1
ATOM 2223 C CA . GLN A 1 273 ? -4.893 -29.597 16.457 1.00 45.41 273 GLN A CA 1
ATOM 2224 C C . GLN A 1 273 ? -5.501 -28.196 16.653 1.00 45.41 273 GLN A C 1
ATOM 2226 O O . GLN A 1 273 ? -5.523 -27.689 17.777 1.00 45.41 273 GLN A O 1
ATOM 2231 N N . LEU A 1 274 ? -6.055 -27.605 15.585 1.00 39.28 274 LEU A N 1
ATOM 2232 C CA . LEU A 1 274 ? -6.712 -26.291 15.580 1.00 39.28 274 LEU A CA 1
ATOM 2233 C C . LEU A 1 274 ? -8.006 -26.272 16.413 1.00 39.28 274 LEU A C 1
ATOM 2235 O O . LEU A 1 274 ? -8.272 -25.311 17.131 1.00 39.28 274 LEU A O 1
ATOM 2239 N N . ILE A 1 275 ? -8.790 -27.353 16.362 1.00 38.56 275 ILE A N 1
ATOM 2240 C CA . ILE A 1 275 ? -10.030 -27.493 17.145 1.00 38.56 275 ILE A CA 1
ATOM 2241 C C . ILE A 1 275 ? -9.709 -27.568 18.647 1.00 38.56 275 ILE A C 1
ATOM 2243 O O . ILE A 1 275 ? -10.404 -26.969 19.464 1.00 38.56 275 ILE A O 1
ATOM 2247 N N . ARG A 1 276 ? -8.596 -28.218 19.011 1.00 36.81 276 ARG A N 1
ATOM 2248 C CA . ARG A 1 276 ? -8.145 -28.374 20.403 1.00 36.81 276 ARG A CA 1
ATOM 2249 C C . ARG A 1 276 ? -7.546 -27.093 20.997 1.00 36.81 276 ARG A C 1
ATOM 2251 O O . ARG A 1 276 ? -7.673 -26.865 22.192 1.00 36.81 276 ARG A O 1
ATOM 2258 N N . THR A 1 277 ? -6.936 -26.236 20.174 1.00 40.00 277 THR A N 1
ATOM 2259 C CA . THR A 1 277 ? -6.376 -24.939 20.609 1.00 40.00 277 THR A CA 1
ATOM 2260 C C . THR A 1 277 ? -7.440 -23.855 20.771 1.00 40.00 277 THR A C 1
ATOM 2262 O O . THR A 1 277 ? -7.283 -22.986 21.620 1.00 40.00 277 THR A O 1
ATOM 2265 N N . MET A 1 278 ? -8.549 -23.915 20.023 1.00 34.66 278 MET A N 1
ATOM 2266 C CA . MET A 1 278 ? -9.663 -22.965 20.177 1.00 34.66 278 MET A CA 1
ATOM 2267 C C . MET A 1 278 ? -10.394 -23.086 21.522 1.00 34.66 278 MET A C 1
ATOM 2269 O O . MET A 1 278 ? -11.027 -22.120 21.935 1.00 34.66 278 MET A O 1
ATOM 2273 N N . MET A 1 279 ? -10.283 -24.224 22.217 1.00 34.03 279 MET A N 1
ATOM 2274 C CA . MET A 1 279 ? -10.906 -24.424 23.531 1.00 34.03 279 MET A CA 1
ATOM 2275 C C . MET A 1 279 ? -10.078 -23.880 24.716 1.00 34.03 279 MET A C 1
ATOM 2277 O O . MET A 1 279 ? -10.604 -23.851 25.821 1.00 34.03 279 MET A O 1
ATOM 2281 N N . ASN A 1 280 ? -8.832 -23.415 24.505 1.00 35.44 280 ASN A N 1
ATOM 2282 C CA . ASN A 1 280 ? -7.875 -23.082 25.582 1.00 35.44 280 ASN A CA 1
ATOM 2283 C C . ASN A 1 280 ? -7.262 -21.652 25.524 1.00 35.44 280 ASN A C 1
ATOM 2285 O O . ASN A 1 280 ? -6.238 -21.417 26.159 1.00 35.44 280 ASN A O 1
ATOM 2289 N N . MET A 1 281 ? -7.787 -20.688 24.752 1.00 34.50 281 MET A N 1
ATOM 2290 C CA . MET A 1 281 ? -7.061 -19.422 24.491 1.00 34.50 281 MET A CA 1
ATOM 2291 C C . MET A 1 281 ? -7.268 -18.295 25.526 1.00 34.50 281 MET A C 1
ATOM 2293 O O . MET A 1 281 ? -8.334 -17.685 25.581 1.00 34.50 281 MET A O 1
ATOM 2297 N N . GLU A 1 282 ? -6.180 -17.932 26.220 1.00 34.56 282 GLU A N 1
ATOM 2298 C CA . GLU A 1 282 ? -5.842 -16.548 26.603 1.00 34.56 282 GLU A CA 1
ATOM 2299 C C . GLU A 1 282 ? -5.646 -15.661 25.352 1.00 34.56 282 GLU A C 1
ATOM 2301 O O . GLU A 1 282 ? -5.428 -16.165 24.243 1.00 34.56 282 GLU A O 1
ATOM 2306 N N . PHE A 1 283 ? -5.733 -14.330 25.510 1.00 34.25 283 PHE A N 1
ATOM 2307 C CA . PHE A 1 283 ? -5.662 -13.371 24.397 1.00 34.25 283 PHE A CA 1
ATOM 2308 C C . PHE A 1 283 ? -4.419 -13.594 23.505 1.00 34.25 283 PHE A C 1
ATOM 2310 O O . PHE A 1 283 ? -3.297 -13.679 24.006 1.00 34.25 283 PHE A O 1
ATOM 2317 N N . PRO A 1 284 ? -4.583 -13.667 22.169 1.00 37.84 284 PRO A N 1
ATOM 2318 C CA . PRO A 1 284 ? -3.520 -14.123 21.283 1.00 37.84 284 PRO A CA 1
ATOM 2319 C C . PRO A 1 284 ? -2.401 -13.083 21.140 1.00 37.84 284 PRO A C 1
ATOM 2321 O O . PRO A 1 284 ? -2.647 -11.944 20.732 1.00 37.84 284 PRO A O 1
ATOM 2324 N N . ARG A 1 285 ? -1.153 -13.509 21.383 1.00 39.50 285 ARG A N 1
ATOM 2325 C CA . ARG A 1 285 ? 0.051 -12.776 20.957 1.00 39.50 285 ARG A CA 1
ATOM 2326 C C . ARG A 1 285 ? 0.058 -12.602 19.431 1.00 39.50 285 ARG A C 1
ATOM 2328 O O . ARG A 1 285 ? -0.381 -13.476 18.675 1.00 39.50 285 ARG A O 1
ATOM 2335 N N . MET A 1 286 ? 0.463 -11.413 18.988 1.00 40.44 286 MET A N 1
ATOM 2336 C CA . MET A 1 286 ? 0.272 -10.937 17.619 1.00 40.44 286 MET A CA 1
ATOM 2337 C C . MET A 1 286 ? 1.372 -11.429 16.679 1.00 40.44 286 MET A C 1
ATOM 2339 O O . MET A 1 286 ? 2.446 -10.855 16.661 1.00 40.44 286 MET A O 1
ATOM 2343 N N . THR A 1 287 ? 1.056 -12.376 15.793 1.00 38.84 287 THR A N 1
ATOM 2344 C CA . THR A 1 287 ? 1.928 -12.803 14.682 1.00 38.84 287 THR A CA 1
ATOM 2345 C C . THR A 1 287 ? 1.410 -12.340 13.316 1.00 38.84 287 THR A C 1
ATOM 2347 O O . THR A 1 287 ? 0.239 -12.5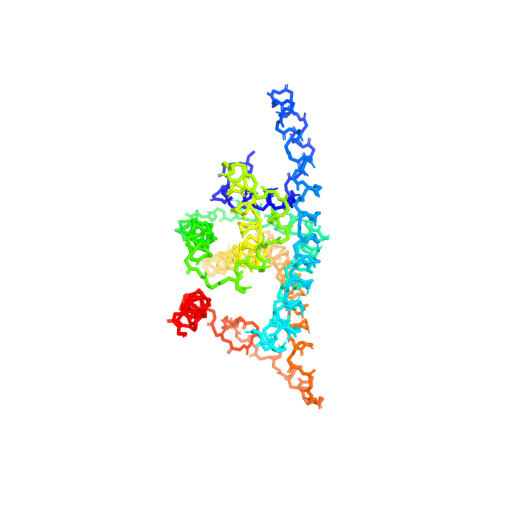56 12.978 1.00 38.84 287 THR A O 1
ATOM 2350 N N . ALA A 1 288 ? 2.278 -11.759 12.479 1.00 38.81 288 ALA A N 1
ATOM 2351 C CA . ALA A 1 288 ? 2.044 -11.606 11.043 1.00 38.81 288 ALA A CA 1
ATOM 2352 C C . ALA A 1 288 ? 2.069 -12.991 10.389 1.00 38.81 288 ALA A C 1
ATOM 2354 O O . ALA A 1 288 ? 3.092 -13.671 10.356 1.00 38.81 288 ALA A O 1
ATOM 2355 N N . GLY A 1 289 ? 0.915 -13.458 9.910 1.00 42.56 289 GLY A N 1
ATOM 2356 C CA . GLY A 1 289 ? 0.828 -14.707 9.147 1.00 42.56 289 GLY A CA 1
ATOM 2357 C C . GLY A 1 289 ? 1.131 -16.005 9.914 1.00 42.56 289 GLY A C 1
ATOM 2358 O O . GLY A 1 289 ? 0.989 -17.067 9.320 1.00 42.56 289 GLY A O 1
ATOM 2359 N N . GLY A 1 290 ? 1.453 -15.964 11.215 1.00 40.47 290 GLY A N 1
ATOM 2360 C CA . GLY A 1 290 ? 1.858 -17.144 12.001 1.00 40.47 290 GLY A CA 1
ATOM 2361 C C . GLY A 1 290 ? 3.342 -17.515 11.876 1.00 40.47 290 GLY A C 1
ATOM 2362 O O . GLY A 1 290 ? 3.717 -18.595 12.317 1.00 40.47 290 GLY A O 1
ATOM 2363 N N . VAL A 1 291 ? 4.159 -16.640 11.277 1.00 37.44 291 VAL A N 1
ATOM 2364 C CA . VAL A 1 291 ? 5.607 -16.849 11.090 1.00 37.44 291 VAL A CA 1
ATOM 2365 C C . VAL A 1 291 ? 6.428 -15.947 12.013 1.00 37.44 291 VAL A C 1
ATOM 2367 O O . VAL A 1 291 ? 7.498 -16.342 12.456 1.00 37.44 291 VAL A O 1
ATOM 2370 N N . LEU A 1 292 ? 5.940 -14.741 12.314 1.00 34.56 292 LEU A N 1
ATOM 2371 C CA . LEU A 1 292 ? 6.767 -13.708 12.935 1.00 34.56 292 LEU A CA 1
ATOM 2372 C C . LEU A 1 292 ? 5.887 -12.784 13.788 1.00 34.56 292 LEU A C 1
ATOM 2374 O O . LEU A 1 292 ? 4.877 -12.269 13.299 1.00 34.56 292 LEU A O 1
ATOM 2378 N N . ASP A 1 293 ? 6.205 -12.649 15.078 1.00 44.31 293 ASP A N 1
ATOM 2379 C CA . ASP A 1 293 ? 5.495 -11.754 16.002 1.00 44.31 293 ASP A CA 1
ATOM 2380 C C . ASP A 1 293 ? 5.628 -10.315 15.505 1.00 44.31 293 ASP A C 1
ATOM 2382 O O . ASP A 1 293 ? 6.739 -9.867 15.277 1.00 44.31 293 ASP A O 1
ATOM 2386 N N . LEU A 1 294 ? 4.512 -9.609 15.298 1.00 39.66 294 LEU A N 1
ATOM 2387 C CA . LEU A 1 294 ? 4.409 -8.249 14.747 1.00 39.66 294 LEU A CA 1
ATOM 2388 C C . LEU A 1 294 ? 4.960 -7.209 15.735 1.00 39.66 294 LEU A C 1
ATOM 2390 O O . LEU A 1 294 ? 4.263 -6.310 16.201 1.00 39.66 294 LEU A O 1
ATOM 2394 N N . GLU A 1 295 ? 6.234 -7.341 16.063 1.00 48.69 295 GLU A N 1
ATOM 2395 C CA . GLU A 1 295 ? 7.003 -6.320 16.736 1.00 48.69 295 GLU A CA 1
ATOM 2396 C C . GLU A 1 295 ? 7.319 -5.194 15.739 1.00 48.69 295 GLU A C 1
ATOM 2398 O O . GLU A 1 295 ? 7.494 -5.444 14.541 1.00 48.69 295 GLU A O 1
ATOM 2403 N N . PRO A 1 296 ? 7.442 -3.937 16.195 1.00 42.31 296 PRO A N 1
ATOM 2404 C CA . PRO A 1 296 ? 7.889 -2.815 15.360 1.00 42.31 296 PRO A CA 1
ATOM 2405 C C . PRO A 1 296 ? 9.178 -3.108 14.566 1.00 42.31 296 PRO A C 1
ATOM 2407 O O . PRO A 1 296 ? 9.381 -2.562 13.481 1.00 42.31 296 PRO A O 1
ATOM 2410 N N . VAL A 1 297 ? 10.007 -4.024 15.077 1.00 41.50 297 VAL A N 1
ATOM 2411 C CA . VAL A 1 297 ? 11.237 -4.536 14.459 1.00 41.50 297 VAL A CA 1
ATOM 2412 C C . VAL A 1 297 ? 10.985 -5.216 13.106 1.00 41.50 297 VAL A C 1
ATOM 2414 O O . VAL A 1 297 ? 11.821 -5.100 12.219 1.00 41.50 297 VAL A O 1
ATOM 2417 N N . LEU A 1 298 ? 9.831 -5.851 12.882 1.00 41.03 298 LEU A N 1
ATOM 2418 C CA . LEU A 1 298 ? 9.500 -6.529 11.617 1.00 41.03 298 LEU A CA 1
ATOM 2419 C C . LEU A 1 298 ? 9.160 -5.586 10.481 1.00 41.03 298 LEU A C 1
ATOM 2421 O O . LEU A 1 298 ? 9.509 -5.838 9.335 1.00 41.03 298 LEU A O 1
ATOM 2425 N N . ILE A 1 299 ? 8.449 -4.502 10.787 1.00 46.72 299 ILE A N 1
ATOM 2426 C CA . ILE A 1 299 ? 8.203 -3.457 9.793 1.00 46.72 299 ILE A CA 1
ATOM 2427 C C . ILE A 1 299 ? 9.566 -2.899 9.374 1.00 46.72 299 ILE A C 1
ATOM 2429 O O . ILE A 1 299 ? 9.837 -2.778 8.182 1.00 46.72 299 ILE A O 1
ATOM 2433 N N . LEU A 1 300 ? 10.467 -2.691 10.340 1.00 43.84 300 LEU A N 1
ATOM 2434 C CA . LEU A 1 300 ? 11.857 -2.335 10.075 1.00 43.84 300 LEU A CA 1
ATOM 2435 C C . LEU A 1 300 ? 12.625 -3.418 9.301 1.00 43.84 300 LEU A C 1
ATOM 2437 O O . LEU A 1 300 ? 13.445 -3.065 8.466 1.00 43.84 300 LEU A O 1
ATOM 2441 N N . SER A 1 301 ? 12.367 -4.709 9.532 1.00 45.16 301 SER A N 1
ATOM 2442 C CA . SER A 1 301 ? 13.064 -5.811 8.856 1.00 45.16 301 SER A CA 1
ATOM 2443 C C . SER A 1 301 ? 12.560 -6.052 7.435 1.00 45.16 301 SER A C 1
ATOM 2445 O O . SER A 1 301 ? 13.339 -6.487 6.600 1.00 45.16 301 SER A O 1
ATOM 2447 N N . VAL A 1 302 ? 11.288 -5.766 7.139 1.00 48.59 302 VAL A N 1
ATOM 2448 C CA . VAL A 1 302 ? 10.722 -5.821 5.781 1.00 48.59 302 VAL A CA 1
ATOM 2449 C C . VAL A 1 302 ? 11.183 -4.614 4.970 1.00 48.59 302 VAL A C 1
ATOM 2451 O O . VAL A 1 302 ? 11.588 -4.759 3.822 1.00 48.59 302 VAL A O 1
ATOM 2454 N N . PHE A 1 303 ? 11.196 -3.421 5.569 1.00 48.84 303 PHE A N 1
ATOM 2455 C CA . PHE A 1 303 ? 11.844 -2.270 4.939 1.00 48.84 303 PHE A CA 1
ATOM 2456 C C . PHE A 1 303 ? 13.348 -2.506 4.782 1.00 48.84 303 PHE A C 1
ATOM 2458 O O . PHE A 1 303 ? 13.893 -2.236 3.720 1.00 48.84 303 PHE A O 1
ATOM 2465 N N . GLY A 1 304 ? 13.995 -3.075 5.799 1.00 45.75 304 GLY A N 1
ATOM 2466 C CA . GLY A 1 304 ? 15.398 -3.465 5.784 1.00 45.75 304 GLY A CA 1
ATOM 2467 C C . GLY A 1 304 ? 15.693 -4.495 4.704 1.00 45.75 304 GLY A C 1
ATOM 2468 O O . GLY A 1 304 ? 16.639 -4.307 3.963 1.00 45.75 304 GLY A O 1
ATOM 2469 N N . SER A 1 305 ? 14.867 -5.525 4.524 1.00 48.56 305 SER A N 1
ATOM 2470 C CA . SER A 1 305 ? 15.083 -6.535 3.486 1.00 48.56 305 SER A CA 1
ATOM 2471 C C . SER A 1 305 ? 14.882 -5.969 2.085 1.00 48.56 305 SER A C 1
ATOM 2473 O O . SER A 1 305 ? 15.694 -6.254 1.214 1.00 48.56 305 SER A O 1
ATOM 2475 N N . VAL A 1 306 ? 13.881 -5.110 1.867 1.00 47.53 306 VAL A N 1
ATOM 2476 C CA . VAL A 1 306 ? 13.701 -4.394 0.592 1.00 47.53 306 VAL A CA 1
ATOM 2477 C C . VAL A 1 306 ? 14.898 -3.484 0.297 1.00 47.53 306 VAL A C 1
ATOM 2479 O O . VAL A 1 306 ? 15.356 -3.425 -0.841 1.00 47.53 306 VAL A O 1
ATOM 2482 N N . LEU A 1 307 ? 15.441 -2.814 1.315 1.00 42.69 307 LEU A N 1
ATOM 2483 C CA . LEU A 1 307 ? 16.592 -1.920 1.185 1.00 42.69 307 LEU A CA 1
ATOM 2484 C C . LEU A 1 307 ? 17.893 -2.709 0.962 1.00 42.69 307 LEU A C 1
ATOM 2486 O O . LEU A 1 307 ? 18.674 -2.355 0.086 1.00 42.69 307 LEU A O 1
ATOM 2490 N N . THR A 1 308 ? 18.082 -3.829 1.659 1.00 47.41 308 THR A N 1
ATOM 2491 C CA . THR A 1 308 ? 19.209 -4.752 1.468 1.00 47.41 308 THR A CA 1
ATOM 2492 C C . THR A 1 308 ? 19.163 -5.410 0.092 1.00 47.41 308 THR A C 1
ATOM 2494 O O . THR A 1 308 ? 20.192 -5.476 -0.567 1.00 47.41 308 THR A O 1
ATOM 2497 N N . TYR A 1 309 ? 17.991 -5.836 -0.394 1.00 45.28 309 TYR A N 1
ATOM 2498 C CA . TYR A 1 309 ? 17.846 -6.349 -1.761 1.00 45.28 309 TYR A CA 1
ATOM 2499 C C . TYR A 1 309 ? 18.079 -5.257 -2.806 1.00 45.28 309 TYR A C 1
ATOM 2501 O O . TYR A 1 309 ? 18.753 -5.509 -3.800 1.00 45.28 309 TYR A O 1
ATOM 2509 N N . GLY A 1 310 ? 17.589 -4.036 -2.567 1.00 44.03 310 GLY A N 1
ATOM 2510 C CA . GLY A 1 310 ? 17.883 -2.883 -3.418 1.00 44.03 310 GLY A CA 1
ATOM 2511 C C . GLY A 1 310 ? 19.386 -2.607 -3.514 1.00 44.03 310 GLY A C 1
ATOM 2512 O O . GLY A 1 310 ? 19.913 -2.475 -4.612 1.00 44.03 310 GLY A O 1
ATOM 2513 N N . LEU A 1 311 ? 20.095 -2.605 -2.382 1.00 42.56 311 LEU A N 1
ATOM 2514 C CA . LEU A 1 311 ? 21.549 -2.420 -2.330 1.00 42.56 311 LEU A CA 1
ATOM 2515 C C . LEU A 1 311 ? 22.324 -3.590 -2.949 1.00 42.56 311 LEU A C 1
ATOM 2517 O O . LEU A 1 311 ? 23.344 -3.369 -3.594 1.00 42.56 311 LEU A O 1
ATOM 2521 N N . LEU A 1 312 ? 21.844 -4.823 -2.793 1.00 43.47 312 LEU A N 1
ATOM 2522 C CA . LEU A 1 312 ? 22.464 -6.004 -3.391 1.00 43.47 312 LEU A CA 1
ATOM 2523 C C . LEU A 1 312 ? 22.377 -5.964 -4.922 1.00 43.47 312 LEU A C 1
ATOM 2525 O O . LEU A 1 312 ? 23.365 -6.238 -5.595 1.00 43.47 312 LEU A O 1
ATOM 2529 N N . VAL A 1 313 ? 21.226 -5.560 -5.467 1.00 46.72 313 VAL A N 1
ATOM 2530 C CA . VAL A 1 313 ? 21.056 -5.345 -6.912 1.00 46.72 313 VAL A CA 1
ATOM 2531 C C . VAL A 1 313 ? 22.008 -4.257 -7.411 1.00 46.72 313 VAL A C 1
ATOM 2533 O O . VAL A 1 313 ? 22.664 -4.462 -8.426 1.00 46.72 313 VAL A O 1
ATOM 2536 N N . ILE A 1 314 ? 22.153 -3.156 -6.664 1.00 41.75 314 ILE A N 1
ATOM 2537 C CA . ILE A 1 314 ? 23.089 -2.066 -6.991 1.00 41.75 314 ILE A CA 1
ATOM 2538 C C . ILE A 1 314 ? 24.541 -2.561 -7.020 1.00 41.75 314 ILE A C 1
ATOM 2540 O O . ILE A 1 314 ? 25.281 -2.235 -7.947 1.00 41.75 314 ILE A O 1
ATOM 2544 N N . ASN A 1 315 ? 24.940 -3.374 -6.041 1.00 42.78 315 ASN A N 1
ATOM 2545 C CA . ASN A 1 315 ? 26.298 -3.906 -5.941 1.00 42.78 315 ASN A CA 1
ATOM 2546 C C . ASN A 1 315 ? 26.632 -4.877 -7.088 1.00 42.78 315 ASN A C 1
ATOM 2548 O O . ASN A 1 315 ? 27.752 -4.894 -7.584 1.00 42.78 315 ASN A O 1
ATOM 2552 N N . ILE A 1 316 ? 25.649 -5.654 -7.552 1.00 51.72 316 ILE A N 1
ATOM 2553 C CA . ILE A 1 316 ? 25.819 -6.561 -8.697 1.00 51.72 316 ILE A CA 1
ATOM 2554 C C . ILE A 1 316 ? 25.966 -5.777 -10.009 1.00 51.72 316 ILE A C 1
ATOM 2556 O O . ILE A 1 316 ? 26.694 -6.211 -10.890 1.00 51.72 316 ILE A O 1
ATOM 2560 N N . THR A 1 317 ? 25.326 -4.613 -10.142 1.00 40.16 317 THR A N 1
ATOM 2561 C CA . THR A 1 317 ? 25.466 -3.748 -11.330 1.00 40.16 317 THR A CA 1
ATOM 2562 C C . THR A 1 317 ? 26.778 -2.959 -11.409 1.00 40.16 317 THR A C 1
ATOM 2564 O O . THR A 1 317 ? 27.027 -2.337 -12.437 1.00 40.16 317 THR A O 1
ATOM 2567 N N . GLN A 1 318 ? 27.603 -2.948 -10.356 1.00 42.75 318 GLN A N 1
ATOM 2568 C CA . GLN A 1 318 ? 28.894 -2.239 -10.335 1.00 42.75 318 GLN A CA 1
ATOM 2569 C C . GLN A 1 318 ? 30.099 -3.110 -10.744 1.00 42.75 318 GLN A C 1
ATOM 2571 O O . GLN A 1 318 ? 31.217 -2.596 -10.806 1.00 42.75 318 GLN A O 1
ATOM 2576 N N . HIS A 1 319 ? 29.881 -4.394 -11.039 1.00 44.94 319 HIS A N 1
ATOM 2577 C CA . HIS A 1 319 ? 30.892 -5.336 -11.527 1.00 44.94 319 HIS A CA 1
ATOM 2578 C C . HIS A 1 319 ? 30.599 -5.779 -12.960 1.00 44.94 319 HIS A C 1
ATOM 2580 O O . HIS A 1 319 ? 31.585 -5.988 -13.701 1.00 44.94 319 HIS A O 1
#

pLDDT: mean 74.74, std 18.48, range [34.03, 94.25]